Protein AF-W4VM29-F1 (afdb_monomer_lite)

Organism: NCBI:txid1298598

Secondary structure (DSSP, 8-state):
-EE-HHHHHH-TTTS---EE-HHHHHHHHHHHHHHHHT-HHHHHHHHHHHHHHHHHTHHHHHHHHHHHHHHHHHHHHHHHHHHHHHHH-GGGHHHHHHHHHHHHHHHHHHHHHHHHHHHHHHT---SPP-HHHHHHHHHHHHHHHHHS-HHHHHHHHHTTEEEEEE-SS-SBTTTBS-EEEEEE-----HHHHHHHHHHHHHHHTTS--SS---HHHHTSS-HHHHHHHHHHHTSS-------PPP------------------------

Foldseek 3Di:
DDWDPCCVPVNPVRHHGADDDDVVQVVVVLVVLLVQLPPPVNLVVVLVVVLVCLVCQVVVLVVVLVVLVVVLVVLVVVLVVLVVVCVVDVVCVVVSVVVNVVSVVVNVVSVVVNVVSVVVNVLRDNDRFDSVVVSVCSNCVVVLLVPDDPQLNVLSVVQWFDDWDWDPAQPDPVRGIDTDDTDTHRQDAPVSCPRNVVSVLVVVCVPPQPADQDVVLLPPDDPSVSSQNSQVRSVGDPRHDDDDDPPPPPDPPDPDPDDDDDDDDDDDDD

Radius of gyration: 27.75 Å; chains: 1; bounding box: 55×83×89 Å

Structure (mmCIF, N/CA/C/O backbone):
data_AF-W4VM29-F1
#
_entry.id   AF-W4VM29-F1
#
loop_
_atom_site.group_PDB
_atom_site.id
_atom_site.type_symbol
_atom_site.label_atom_id
_atom_site.label_alt_id
_atom_site.label_comp_id
_atom_site.label_asym_id
_atom_site.label_entity_id
_atom_site.label_seq_id
_atom_site.pdbx_PDB_ins_code
_atom_site.Cartn_x
_atom_site.Cartn_y
_atom_site.Cartn_z
_atom_site.occupancy
_atom_site.B_iso_or_equiv
_atom_site.auth_seq_id
_atom_site.auth_comp_id
_atom_site.auth_asym_id
_atom_site.auth_atom_id
_atom_site.pdbx_PDB_model_num
ATOM 1 N N . MET A 1 1 ? 26.392 -4.241 -9.295 1.00 82.00 1 MET A N 1
ATOM 2 C CA . MET A 1 1 ? 25.970 -5.668 -9.283 1.00 82.00 1 MET A CA 1
ATOM 3 C C . MET A 1 1 ? 25.019 -5.872 -8.114 1.00 82.00 1 MET A C 1
ATOM 5 O O . MET A 1 1 ? 25.368 -5.472 -7.009 1.00 82.00 1 MET A O 1
ATOM 9 N N . TYR A 1 2 ? 23.852 -6.475 -8.337 1.00 86.31 2 TYR A N 1
ATOM 10 C CA . TYR A 1 2 ? 22.928 -6.838 -7.260 1.00 86.31 2 TYR A CA 1
ATOM 11 C C . TYR A 1 2 ? 23.319 -8.180 -6.651 1.00 86.31 2 TYR A C 1
ATOM 13 O O . TYR A 1 2 ? 23.740 -9.089 -7.370 1.00 86.31 2 TYR A O 1
ATOM 21 N N . GLN A 1 3 ? 23.186 -8.307 -5.331 1.00 85.56 3 GLN A N 1
ATOM 22 C CA . GLN A 1 3 ? 23.566 -9.504 -4.586 1.00 85.56 3 GLN A CA 1
ATOM 23 C C . GLN A 1 3 ? 22.475 -9.887 -3.587 1.00 85.56 3 GLN A C 1
ATOM 25 O O . GLN A 1 3 ? 21.820 -9.025 -3.005 1.00 85.56 3 GLN A O 1
ATOM 30 N N . CYS A 1 4 ? 22.294 -11.189 -3.372 1.00 86.31 4 CYS A N 1
ATOM 31 C CA . CYS A 1 4 ? 21.310 -11.701 -2.428 1.00 86.31 4 CYS A CA 1
ATOM 32 C C . CYS A 1 4 ? 21.550 -11.160 -1.009 1.00 86.31 4 CYS A C 1
ATOM 34 O O . CYS A 1 4 ? 22.604 -11.393 -0.413 1.00 86.31 4 CYS A O 1
ATOM 36 N N . GLY A 1 5 ? 20.536 -10.497 -0.442 1.00 86.19 5 GLY A N 1
ATOM 37 C CA . GLY A 1 5 ? 20.592 -9.945 0.912 1.00 86.19 5 GLY A CA 1
ATOM 38 C C . GLY A 1 5 ? 20.778 -11.010 1.998 1.00 86.19 5 GLY A C 1
ATOM 39 O O . GLY A 1 5 ? 21.530 -10.787 2.939 1.00 86.19 5 GLY A O 1
ATOM 40 N N . GLN A 1 6 ? 20.180 -12.201 1.850 1.00 88.06 6 GLN A N 1
ATOM 41 C CA . GLN A 1 6 ? 20.379 -13.299 2.811 1.00 88.06 6 GLN A CA 1
ATOM 42 C C . GLN A 1 6 ? 21.834 -13.783 2.815 1.00 88.06 6 GLN A C 1
ATOM 44 O O . GLN A 1 6 ? 22.396 -14.002 3.882 1.00 88.06 6 GLN A O 1
ATOM 49 N N . TYR A 1 7 ? 22.469 -13.878 1.642 1.00 87.44 7 TYR A N 1
ATOM 50 C CA . TYR A 1 7 ? 23.896 -14.193 1.553 1.00 87.44 7 TYR A CA 1
ATOM 51 C C . TYR A 1 7 ? 24.757 -13.081 2.162 1.00 87.44 7 TYR A C 1
ATOM 53 O O . TYR A 1 7 ? 25.659 -13.369 2.943 1.00 87.44 7 TYR A O 1
ATOM 61 N N . LYS A 1 8 ? 24.458 -11.814 1.847 1.00 87.62 8 LYS A N 1
ATOM 62 C CA . LYS A 1 8 ? 25.197 -10.656 2.372 1.00 87.62 8 LYS A CA 1
ATOM 63 C C . LYS A 1 8 ? 25.113 -10.553 3.902 1.00 87.62 8 LYS A C 1
ATOM 65 O O . LYS A 1 8 ? 26.114 -10.242 4.534 1.00 87.62 8 LYS A O 1
ATOM 70 N N . ASN A 1 9 ? 23.946 -10.834 4.482 1.00 87.50 9 ASN A N 1
ATOM 71 C CA . ASN A 1 9 ? 23.679 -10.606 5.905 1.00 87.50 9 ASN A CA 1
ATOM 72 C C . ASN A 1 9 ? 23.923 -11.842 6.785 1.00 87.50 9 ASN A C 1
ATOM 74 O O . ASN A 1 9 ? 24.300 -11.696 7.942 1.00 87.50 9 ASN A O 1
ATOM 78 N N . LYS A 1 10 ? 23.678 -13.054 6.268 1.00 88.50 10 LYS A N 1
ATOM 79 C CA . LYS A 1 10 ? 23.732 -14.316 7.037 1.00 88.50 10 LYS A CA 1
ATOM 80 C C . LYS A 1 10 ? 24.752 -15.322 6.494 1.00 88.50 10 LYS A C 1
ATOM 82 O O . LYS A 1 10 ? 24.914 -16.402 7.057 1.00 88.50 10 LYS A O 1
ATOM 87 N N . GLY A 1 11 ? 25.446 -14.980 5.411 1.00 86.19 11 GLY A N 1
ATOM 88 C CA . GLY A 1 11 ? 26.515 -15.787 4.839 1.00 86.19 11 GLY A CA 1
ATOM 89 C C . GLY A 1 11 ? 26.047 -17.027 4.072 1.00 86.19 11 GLY A C 1
ATOM 90 O O . GLY A 1 11 ? 24.861 -17.255 3.816 1.00 86.19 11 GLY A O 1
ATOM 91 N N . ARG A 1 12 ? 27.035 -17.848 3.692 1.00 86.25 12 ARG A N 1
ATOM 92 C CA . ARG A 1 12 ? 26.873 -19.020 2.813 1.00 86.25 12 ARG A CA 1
ATOM 93 C C . ARG A 1 12 ? 25.987 -20.126 3.400 1.00 86.25 12 ARG A C 1
ATOM 95 O O . ARG A 1 12 ? 25.472 -20.949 2.651 1.00 86.25 12 ARG A O 1
ATOM 102 N N . THR A 1 13 ? 25.810 -20.147 4.717 1.00 86.06 13 THR A N 1
ATOM 103 C CA . THR A 1 13 ? 25.019 -21.160 5.428 1.00 86.06 13 THR A CA 1
ATOM 104 C C . THR A 1 13 ? 23.529 -21.080 5.087 1.00 86.06 13 THR A C 1
ATOM 106 O O . THR A 1 13 ? 22.849 -22.098 5.101 1.00 86.06 13 THR A O 1
ATOM 109 N N . VAL A 1 14 ? 23.023 -19.883 4.758 1.00 84.19 14 VAL A N 1
ATOM 110 C CA . VAL A 1 14 ? 21.594 -19.644 4.480 1.00 84.19 14 VAL A CA 1
ATOM 111 C C . VAL A 1 14 ? 21.303 -19.556 2.983 1.00 84.19 14 VAL A C 1
ATOM 113 O O . VAL A 1 14 ? 20.238 -19.967 2.532 1.00 84.19 14 VAL A O 1
ATOM 116 N N . CYS A 1 15 ? 22.223 -19.003 2.194 1.00 82.75 15 CYS A N 1
ATOM 117 C CA . CYS A 1 15 ? 22.033 -18.827 0.757 1.00 82.75 15 CYS A CA 1
ATOM 118 C C . CYS A 1 15 ? 23.380 -18.861 0.029 1.00 82.75 15 CYS A C 1
ATOM 120 O O . CYS A 1 15 ? 24.417 -18.603 0.631 1.00 82.75 15 CYS A O 1
ATOM 122 N N . GLN A 1 16 ? 23.394 -19.150 -1.271 1.00 83.38 16 GLN A N 1
ATOM 123 C CA . GLN A 1 16 ? 24.606 -19.004 -2.079 1.00 83.38 16 GLN A CA 1
ATOM 124 C C . GLN A 1 16 ? 24.828 -17.538 -2.479 1.00 83.38 16 GLN A C 1
ATOM 126 O O . GLN A 1 16 ? 23.924 -16.708 -2.390 1.00 83.38 16 GLN A O 1
ATOM 131 N N . ALA A 1 17 ? 26.032 -17.224 -2.974 1.00 82.50 17 ALA A N 1
ATOM 132 C CA . ALA A 1 17 ? 26.410 -15.906 -3.490 1.00 82.50 17 ALA A CA 1
ATOM 133 C C . ALA A 1 17 ? 25.689 -15.577 -4.811 1.00 82.50 17 ALA A C 1
ATOM 135 O O . ALA A 1 17 ? 26.298 -15.476 -5.881 1.00 82.50 17 ALA A O 1
ATOM 136 N N . HIS A 1 18 ? 24.364 -15.467 -4.760 1.00 85.69 18 HIS A N 1
ATOM 137 C CA . HIS A 1 18 ? 23.564 -15.138 -5.920 1.00 85.69 18 HIS A CA 1
ATOM 138 C C . HIS A 1 18 ? 23.745 -13.660 -6.265 1.00 85.69 18 HIS A C 1
ATOM 140 O O . HIS A 1 18 ? 23.543 -12.791 -5.419 1.00 85.69 18 HIS A O 1
ATOM 146 N N . SER A 1 19 ? 24.143 -13.394 -7.506 1.00 85.31 19 SER A N 1
ATOM 147 C CA . SER A 1 19 ? 24.306 -12.057 -8.053 1.00 85.31 19 SER A CA 1
ATOM 148 C C . SER A 1 19 ? 23.845 -11.956 -9.505 1.00 85.31 19 SER A C 1
ATOM 150 O O . SER A 1 19 ? 23.797 -12.970 -10.218 1.00 85.31 19 SER A O 1
ATOM 152 N N . ILE A 1 20 ? 23.511 -10.729 -9.906 1.00 88.38 20 ILE A N 1
ATOM 153 C CA . ILE A 1 20 ? 23.120 -10.327 -11.261 1.00 88.38 20 ILE A CA 1
ATOM 154 C C . ILE A 1 20 ? 23.716 -8.944 -11.585 1.00 88.38 20 ILE A C 1
ATOM 156 O O . ILE A 1 20 ? 23.958 -8.129 -10.688 1.00 88.38 20 ILE A O 1
ATOM 160 N N . ASN A 1 21 ? 24.026 -8.690 -12.858 1.00 87.12 21 ASN A N 1
ATOM 161 C CA . ASN A 1 21 ? 24.572 -7.406 -13.303 1.00 87.12 21 ASN A CA 1
ATOM 162 C C . ASN A 1 21 ? 23.518 -6.299 -13.101 1.00 87.12 21 ASN A C 1
ATOM 164 O O . ASN A 1 21 ? 22.397 -6.462 -13.564 1.00 87.12 21 ASN A O 1
ATOM 168 N N . ALA A 1 22 ? 23.871 -5.221 -12.390 1.00 83.75 22 ALA A N 1
ATOM 169 C CA . ALA A 1 22 ? 22.910 -4.178 -12.016 1.00 83.75 22 ALA A CA 1
ATOM 170 C C . ALA A 1 22 ? 22.479 -3.366 -13.238 1.00 83.75 22 ALA A C 1
ATOM 172 O O . ALA A 1 22 ? 21.311 -3.413 -13.593 1.00 83.75 22 ALA A O 1
ATOM 173 N N . ASP A 1 23 ? 23.436 -2.781 -13.953 1.00 83.00 23 ASP A N 1
ATOM 174 C CA . ASP A 1 23 ? 23.200 -1.943 -15.131 1.00 83.00 23 ASP A CA 1
ATOM 175 C C . ASP A 1 23 ? 22.370 -2.670 -16.203 1.00 83.00 23 ASP A C 1
ATOM 177 O O . ASP A 1 23 ? 21.419 -2.123 -16.755 1.00 83.00 23 ASP A O 1
ATOM 181 N N . LYS A 1 24 ? 22.679 -3.951 -16.463 1.00 85.62 24 LYS A N 1
ATOM 182 C CA . LYS A 1 24 ? 21.912 -4.774 -17.416 1.00 85.62 24 LYS A CA 1
ATOM 183 C C . LYS A 1 24 ? 20.488 -5.058 -16.923 1.00 85.62 24 LYS A C 1
ATOM 185 O O . LYS A 1 24 ? 19.571 -5.110 -17.735 1.00 85.62 24 LYS A O 1
ATOM 190 N N . THR A 1 25 ? 20.318 -5.280 -15.620 1.00 84.81 25 THR A N 1
ATOM 191 C CA . THR A 1 25 ? 19.008 -5.545 -14.997 1.00 84.81 25 THR A CA 1
ATOM 192 C C . THR A 1 25 ? 18.146 -4.291 -15.037 1.00 84.81 25 THR A C 1
ATOM 194 O O . THR A 1 25 ? 17.012 -4.358 -15.490 1.00 84.81 25 THR A O 1
ATOM 197 N N . GLU A 1 26 ? 18.693 -3.155 -14.610 1.00 83.38 26 GLU A N 1
ATOM 198 C CA . GLU A 1 26 ? 18.003 -1.864 -14.589 1.00 83.38 26 GLU A CA 1
ATOM 199 C C . GLU A 1 26 ? 17.550 -1.473 -15.986 1.00 83.38 26 GLU A C 1
ATOM 201 O O . GLU A 1 26 ? 16.363 -1.242 -16.193 1.00 83.38 26 GLU A O 1
ATOM 206 N N . LYS A 1 27 ? 18.460 -1.513 -16.965 1.00 84.62 27 LYS A N 1
ATOM 207 C CA . LYS A 1 27 ? 18.116 -1.202 -18.351 1.00 84.62 27 LYS A CA 1
ATOM 208 C C . LYS A 1 27 ? 16.989 -2.092 -18.879 1.00 84.62 27 LYS A C 1
ATOM 210 O O . LYS A 1 27 ? 16.040 -1.585 -19.456 1.00 84.62 27 LYS A O 1
ATOM 215 N N . TYR A 1 28 ? 17.062 -3.401 -18.636 1.00 86.94 28 TYR A N 1
ATOM 216 C CA . TYR A 1 28 ? 16.019 -4.329 -19.077 1.00 86.94 28 TYR A CA 1
ATOM 217 C C . TYR A 1 28 ? 14.654 -4.025 -18.444 1.00 86.94 28 TYR A C 1
ATOM 219 O O . TYR A 1 28 ? 13.637 -4.089 -19.125 1.00 86.94 28 TYR A O 1
ATOM 227 N N . VAL A 1 29 ? 14.623 -3.689 -17.150 1.00 85.19 29 VAL A N 1
ATOM 228 C CA . VAL A 1 29 ? 13.378 -3.347 -16.445 1.00 85.19 29 VAL A CA 1
ATOM 229 C C . VAL A 1 29 ? 12.765 -2.068 -17.007 1.00 85.19 29 VAL A C 1
ATOM 231 O O . VAL A 1 29 ? 11.556 -2.032 -17.220 1.00 85.19 29 VAL A O 1
ATOM 234 N N . LEU A 1 30 ? 13.585 -1.050 -17.272 1.00 82.69 30 LEU A N 1
ATOM 235 C CA . LEU A 1 30 ? 13.131 0.209 -17.864 1.00 82.69 30 LEU A CA 1
ATOM 236 C C . LEU A 1 30 ? 12.596 0.008 -19.281 1.00 82.69 30 LEU A C 1
ATOM 238 O O . LEU A 1 30 ? 11.469 0.403 -19.572 1.00 82.69 30 LEU A O 1
ATOM 242 N N . ASP A 1 31 ? 13.359 -0.680 -20.132 1.00 85.12 31 ASP A N 1
ATOM 243 C CA . ASP A 1 31 ? 12.961 -0.978 -21.510 1.00 85.12 31 ASP A CA 1
ATOM 244 C C . ASP A 1 31 ? 11.615 -1.729 -21.542 1.00 85.12 31 ASP A C 1
ATOM 246 O O . ASP A 1 31 ? 10.726 -1.402 -22.333 1.00 85.12 31 ASP A O 1
ATOM 250 N N . GLU A 1 32 ? 11.431 -2.705 -20.648 1.00 84.19 32 GLU A N 1
ATOM 251 C CA . GLU A 1 32 ? 10.195 -3.482 -20.562 1.00 84.19 32 GLU A CA 1
ATOM 252 C C . GLU A 1 32 ? 9.020 -2.658 -20.017 1.00 84.19 32 GLU A C 1
ATOM 254 O O . GLU A 1 32 ? 7.903 -2.765 -20.532 1.00 84.19 32 GLU A O 1
ATOM 259 N N . LEU A 1 33 ? 9.259 -1.791 -19.029 1.00 80.88 33 LEU A N 1
ATOM 260 C CA . LEU A 1 33 ? 8.246 -0.882 -18.497 1.00 80.88 33 LEU A CA 1
ATOM 261 C C . LEU A 1 33 ? 7.737 0.070 -19.588 1.00 80.88 33 LEU A C 1
ATOM 263 O O . LEU A 1 33 ? 6.527 0.159 -19.803 1.00 80.88 33 LEU A O 1
ATOM 267 N N . ASN A 1 34 ? 8.638 0.694 -20.348 1.00 79.81 34 ASN A N 1
ATOM 268 C CA . ASN A 1 34 ? 8.278 1.565 -21.472 1.00 79.81 34 ASN A CA 1
ATOM 269 C C . ASN A 1 34 ? 7.519 0.826 -22.565 1.00 79.81 34 ASN A C 1
ATOM 271 O O . ASN A 1 34 ? 6.533 1.337 -23.110 1.00 79.81 34 ASN A O 1
ATOM 275 N N . ARG A 1 35 ? 7.953 -0.399 -22.878 1.00 83.56 35 ARG A N 1
ATOM 276 C CA . ARG A 1 35 ? 7.286 -1.248 -23.864 1.00 83.56 35 ARG A CA 1
ATOM 277 C C . ARG A 1 35 ? 5.839 -1.509 -23.464 1.00 83.56 35 ARG A C 1
ATOM 279 O O . ARG A 1 35 ? 4.957 -1.382 -24.308 1.00 83.56 35 ARG A O 1
ATOM 286 N N . VAL A 1 36 ? 5.594 -1.854 -22.199 1.00 80.38 36 VAL A N 1
ATOM 287 C CA . VAL A 1 36 ? 4.251 -2.149 -21.676 1.00 80.38 36 VAL A CA 1
ATOM 288 C C . VAL A 1 36 ? 3.381 -0.891 -21.636 1.00 80.38 36 VAL A C 1
ATOM 290 O O . VAL A 1 36 ? 2.243 -0.925 -22.099 1.00 80.38 36 VAL A O 1
ATOM 293 N N . VAL A 1 37 ? 3.928 0.229 -21.168 1.00 73.31 37 VAL A N 1
ATOM 294 C CA . VAL A 1 37 ? 3.245 1.531 -21.084 1.00 73.31 37 VAL A CA 1
ATOM 295 C C . VAL A 1 37 ? 2.823 2.073 -22.453 1.00 73.31 37 VAL A C 1
ATOM 297 O O . VAL A 1 37 ? 1.783 2.719 -22.578 1.00 73.31 37 VAL A O 1
ATOM 300 N N . THR A 1 38 ? 3.618 1.819 -23.494 1.00 75.50 38 THR A N 1
ATOM 301 C CA . THR A 1 38 ? 3.339 2.306 -24.854 1.00 75.50 38 THR A CA 1
ATOM 302 C C . THR A 1 38 ? 2.168 1.563 -25.509 1.00 75.50 38 THR A C 1
ATOM 304 O O . THR A 1 38 ? 1.601 2.042 -26.493 1.00 75.50 38 THR A O 1
ATOM 307 N N . LEU A 1 39 ? 1.761 0.408 -24.969 1.00 80.56 39 LEU A N 1
ATOM 308 C CA . LEU A 1 39 ? 0.614 -0.336 -25.481 1.00 80.56 39 LEU A CA 1
ATOM 309 C C . LEU A 1 39 ? -0.686 0.419 -25.141 1.00 80.56 39 LEU A C 1
ATOM 311 O O . LEU A 1 39 ? -1.016 0.555 -23.964 1.00 80.56 39 LEU A O 1
ATOM 315 N N . PRO A 1 40 ? -1.481 0.863 -26.135 1.00 73.19 40 PRO A N 1
ATOM 316 C CA . PRO A 1 40 ? -2.684 1.662 -25.878 1.00 73.19 40 PRO A CA 1
ATOM 317 C C . PRO A 1 40 ? -3.691 0.927 -24.983 1.00 73.19 40 PRO A C 1
ATOM 319 O O . PRO A 1 40 ? -4.239 1.503 -24.049 1.00 73.19 40 PRO A O 1
ATOM 322 N N . TYR A 1 41 ? -3.837 -0.381 -25.201 1.00 82.12 41 TYR A N 1
ATOM 323 C CA . TYR A 1 41 ? -4.730 -1.236 -24.426 1.00 82.12 41 TYR A CA 1
ATOM 324 C C . TYR A 1 41 ? -4.335 -1.392 -22.953 1.00 82.12 41 TYR A C 1
ATOM 326 O O . TYR A 1 41 ? -5.178 -1.653 -22.096 1.00 82.12 41 TYR A O 1
ATOM 334 N N . PHE A 1 42 ? -3.041 -1.265 -22.651 1.00 81.38 42 PHE A N 1
ATOM 335 C CA . PHE A 1 42 ? -2.544 -1.411 -21.290 1.00 81.38 42 PHE A CA 1
ATOM 336 C C . PHE A 1 42 ? -3.033 -0.265 -20.406 1.00 81.38 42 PHE A C 1
ATOM 338 O O . PHE A 1 42 ? -3.529 -0.517 -19.312 1.00 81.38 42 PHE A O 1
ATOM 345 N N . ILE A 1 43 ? -2.945 0.972 -20.903 1.00 77.50 43 ILE A N 1
ATOM 346 C CA . ILE A 1 43 ? -3.386 2.164 -20.172 1.00 77.50 43 ILE A CA 1
ATOM 347 C C . ILE A 1 43 ? -4.889 2.115 -19.913 1.00 77.50 43 ILE A C 1
ATOM 349 O O . ILE A 1 43 ? -5.309 2.327 -18.782 1.00 77.50 43 ILE A O 1
ATOM 353 N N . GLU A 1 44 ? -5.691 1.782 -20.926 1.00 80.69 44 GLU A N 1
ATOM 354 C CA . GLU A 1 44 ? -7.147 1.670 -20.778 1.00 80.69 44 GLU A CA 1
ATOM 355 C C . GLU A 1 44 ? -7.525 0.646 -19.701 1.00 80.69 44 GLU A C 1
ATOM 357 O O . GLU A 1 44 ? -8.273 0.966 -18.778 1.00 80.69 44 GLU A O 1
ATOM 362 N N . ARG A 1 45 ? -6.933 -0.556 -19.752 1.00 81.88 45 ARG A N 1
ATOM 363 C CA . ARG A 1 45 ? -7.152 -1.588 -18.728 1.00 81.88 45 ARG A CA 1
ATOM 364 C C . ARG A 1 45 ? -6.651 -1.184 -17.348 1.00 81.88 45 ARG A C 1
ATOM 366 O O . ARG A 1 45 ? -7.255 -1.565 -16.349 1.00 81.88 45 ARG A O 1
ATOM 373 N N . LEU A 1 46 ? -5.528 -0.474 -17.275 1.00 79.12 46 LEU A N 1
ATOM 374 C CA . LEU A 1 46 ? -4.969 -0.003 -16.013 1.00 79.12 46 LEU A CA 1
ATOM 375 C C . LEU A 1 46 ? -5.913 1.011 -15.363 1.00 79.12 46 LEU A C 1
ATOM 377 O O . LEU A 1 46 ? -6.240 0.858 -14.192 1.00 79.12 46 LEU A O 1
ATOM 381 N N . VAL A 1 47 ? -6.409 1.980 -16.133 1.00 77.00 47 VAL A N 1
ATOM 382 C CA . VAL A 1 47 ? -7.392 2.973 -15.674 1.00 77.00 47 VAL A CA 1
ATOM 383 C C . VAL A 1 47 ? -8.689 2.298 -15.243 1.00 77.00 47 VAL A C 1
ATOM 385 O O . VAL A 1 47 ? -9.195 2.593 -14.163 1.00 77.00 47 VAL A O 1
ATOM 388 N N . GLU A 1 48 ? -9.213 1.367 -16.043 1.00 80.62 48 GLU A N 1
ATOM 389 C CA . GLU A 1 48 ? -10.419 0.604 -15.707 1.00 80.62 48 GLU A CA 1
ATOM 390 C C . GLU A 1 48 ? -10.243 -0.150 -14.384 1.00 80.62 48 GLU A C 1
ATOM 392 O O . GLU A 1 48 ? -11.067 -0.014 -13.479 1.00 80.62 48 GLU A O 1
ATOM 397 N N . LYS A 1 49 ? -9.125 -0.868 -14.229 1.00 78.31 49 LYS A N 1
ATOM 398 C CA . LYS A 1 49 ? -8.800 -1.594 -13.001 1.00 78.31 49 LYS A CA 1
ATOM 399 C C . LYS A 1 49 ? -8.660 -0.656 -11.799 1.00 78.31 49 LYS A C 1
ATOM 401 O O . LYS A 1 49 ? -9.228 -0.941 -10.750 1.00 78.31 49 LYS A O 1
ATOM 406 N N . MET A 1 50 ? -7.948 0.462 -11.943 1.00 74.19 50 MET A N 1
ATOM 407 C CA . MET A 1 50 ? -7.775 1.445 -10.866 1.00 74.19 50 MET A CA 1
ATOM 408 C C . MET A 1 50 ? -9.113 2.070 -10.453 1.00 74.19 50 MET A C 1
ATOM 410 O O . MET A 1 50 ? -9.369 2.242 -9.264 1.00 74.19 50 MET A O 1
ATOM 414 N N . ASN A 1 51 ? -9.990 2.371 -11.411 1.00 73.88 51 ASN A N 1
ATOM 415 C CA . ASN A 1 51 ? -11.322 2.909 -11.136 1.00 73.88 51 ASN A CA 1
ATOM 416 C C . ASN A 1 51 ? -12.235 1.874 -10.474 1.00 73.88 51 ASN A C 1
ATOM 418 O O . ASN A 1 51 ? -12.966 2.214 -9.542 1.00 73.88 51 ASN A O 1
ATOM 422 N N . GLN A 1 52 ? -12.164 0.611 -10.899 1.00 75.44 52 GLN A N 1
ATOM 423 C CA . GLN A 1 52 ? -12.885 -0.480 -10.252 1.00 75.44 52 GLN A CA 1
ATOM 424 C C . GLN A 1 52 ? -12.423 -0.651 -8.799 1.00 75.44 52 GLN A C 1
ATOM 426 O O . GLN A 1 52 ? -13.252 -0.677 -7.889 1.00 75.44 52 GLN A O 1
ATOM 431 N N . GLU A 1 53 ? -11.112 -0.678 -8.560 1.00 70.75 53 GLU A N 1
ATOM 432 C CA . GLU A 1 53 ? -10.538 -0.760 -7.214 1.00 70.75 53 GLU A CA 1
ATOM 433 C C . GLU A 1 53 ? -10.920 0.451 -6.349 1.00 70.75 53 GLU A C 1
ATOM 435 O O . GLU A 1 53 ? -11.265 0.264 -5.185 1.00 70.75 53 GLU A O 1
ATOM 440 N N . ARG A 1 54 ? -10.957 1.672 -6.907 1.00 70.31 54 ARG A N 1
ATOM 441 C CA . ARG A 1 54 ? -11.457 2.874 -6.206 1.00 70.31 54 ARG A CA 1
ATOM 442 C C . ARG A 1 54 ? -12.925 2.749 -5.820 1.00 70.31 54 ARG A C 1
ATOM 444 O O . ARG A 1 54 ? -13.282 3.047 -4.683 1.00 70.31 54 ARG A O 1
ATOM 451 N N . SER A 1 55 ? -13.770 2.281 -6.738 1.00 69.75 55 SER A N 1
ATOM 452 C CA . SER A 1 55 ? -15.198 2.087 -6.459 1.00 69.75 55 SER A CA 1
ATOM 453 C C . SER A 1 55 ? -15.439 1.045 -5.361 1.00 69.75 55 SER A C 1
ATOM 455 O O . SER A 1 55 ? -16.364 1.180 -4.560 1.00 69.75 55 SER A O 1
ATOM 457 N N . ASP A 1 56 ? -14.551 0.053 -5.269 1.00 72.88 56 ASP A N 1
ATOM 458 C CA . ASP A 1 56 ? -14.610 -1.022 -4.285 1.00 72.88 56 ASP A CA 1
ATOM 459 C C . ASP A 1 56 ? -13.841 -0.710 -2.988 1.00 72.88 56 ASP A C 1
ATOM 461 O O . ASP A 1 56 ? -13.991 -1.446 -2.010 1.00 72.88 56 ASP A O 1
ATOM 465 N N . ALA A 1 57 ? -13.068 0.382 -2.930 1.00 71.50 57 ALA A N 1
ATOM 466 C CA . ALA A 1 57 ? -12.205 0.731 -1.797 1.00 71.50 57 ALA A CA 1
ATOM 467 C C . ALA A 1 57 ? -12.985 1.046 -0.509 1.00 71.50 57 ALA A C 1
ATOM 469 O O . ALA A 1 57 ? -12.488 0.801 0.593 1.00 71.50 57 ALA A O 1
ATOM 470 N N . GLU A 1 58 ? -14.222 1.544 -0.624 1.00 76.06 58 GLU A N 1
ATOM 471 C CA . GLU A 1 58 ? -15.080 1.809 0.539 1.00 76.06 58 GLU A CA 1
ATOM 472 C C . GLU A 1 58 ? -15.580 0.523 1.201 1.00 76.06 58 GLU A C 1
ATOM 474 O O . GLU A 1 58 ? -15.733 0.477 2.422 1.00 76.06 58 GLU A O 1
ATOM 479 N N . ARG A 1 59 ? -15.826 -0.533 0.415 1.00 82.00 59 ARG A N 1
ATOM 480 C CA . ARG A 1 59 ? -16.441 -1.783 0.885 1.00 82.00 59 ARG A CA 1
ATOM 481 C C . ARG A 1 59 ? -15.685 -2.420 2.063 1.00 82.00 59 ARG A C 1
ATOM 483 O O . ARG A 1 59 ? -16.319 -2.643 3.095 1.00 82.00 59 ARG A O 1
ATOM 490 N N . PRO A 1 60 ? -14.360 -2.670 1.997 1.00 81.81 60 PRO A N 1
ATOM 491 C CA . PRO A 1 60 ? -13.635 -3.268 3.118 1.00 81.81 60 PRO A CA 1
ATOM 492 C C . PRO A 1 60 ? -13.604 -2.360 4.354 1.00 81.81 60 PRO A C 1
ATOM 494 O O . PRO A 1 60 ? -13.679 -2.861 5.475 1.00 81.81 60 PRO A O 1
ATOM 497 N N . LEU A 1 61 ? -13.544 -1.036 4.173 1.00 82.12 61 LEU A N 1
ATOM 498 C CA . LEU A 1 61 ? -13.585 -0.084 5.285 1.00 82.12 61 LEU A CA 1
ATOM 499 C C . LEU A 1 61 ? -14.957 -0.064 5.969 1.00 82.12 61 LEU A C 1
ATOM 501 O O . LEU A 1 61 ? -15.036 -0.023 7.196 1.00 82.12 61 LEU A O 1
ATOM 505 N N . GLN A 1 62 ? -16.042 -0.131 5.194 1.00 86.88 62 GLN A N 1
ATOM 506 C CA . GLN A 1 62 ? -17.403 -0.243 5.722 1.00 86.88 62 GLN A CA 1
ATOM 507 C C . GLN A 1 62 ? -17.601 -1.568 6.469 1.00 86.88 62 GLN A C 1
ATOM 509 O O . GLN A 1 62 ? -18.180 -1.585 7.556 1.00 86.88 62 GLN A O 1
ATOM 514 N N . GLU A 1 63 ? -17.087 -2.678 5.935 1.00 88.81 63 GLU A N 1
ATOM 515 C CA . GLU A 1 63 ? -17.104 -3.971 6.625 1.00 88.81 63 GLU A CA 1
ATOM 516 C C . GLU A 1 63 ? -16.315 -3.937 7.938 1.00 88.81 63 GLU A C 1
ATOM 518 O O . GLU A 1 63 ? -16.801 -4.435 8.958 1.00 88.81 63 GLU A O 1
ATOM 523 N N . GLU A 1 64 ? -15.121 -3.337 7.941 1.00 89.62 64 GLU A N 1
ATOM 524 C CA . GLU A 1 64 ? -14.320 -3.157 9.152 1.00 89.62 64 GLU A CA 1
ATOM 525 C C . GLU A 1 64 ? -15.063 -2.300 10.182 1.00 89.62 64 GLU A C 1
ATOM 527 O O . GLU A 1 64 ? -15.184 -2.702 11.341 1.00 89.62 64 GLU A O 1
ATOM 532 N N . LEU A 1 65 ? -15.636 -1.170 9.761 1.00 91.19 65 LEU A N 1
ATOM 533 C CA . LEU A 1 65 ? -16.418 -0.292 10.627 1.00 91.19 65 LEU A CA 1
ATOM 534 C C . LEU A 1 65 ? -17.599 -1.039 11.262 1.00 91.19 65 LEU A C 1
ATOM 536 O O . LEU A 1 65 ? -17.796 -0.964 12.474 1.00 91.19 65 LEU A O 1
ATOM 540 N N . ASN A 1 66 ? -18.341 -1.820 10.476 1.00 93.38 66 ASN A N 1
ATOM 541 C CA . ASN A 1 66 ? -19.461 -2.622 10.973 1.00 93.38 66 ASN A CA 1
ATOM 542 C C . ASN A 1 66 ? -19.010 -3.682 11.990 1.00 93.38 66 ASN A C 1
ATOM 544 O O . ASN A 1 66 ? -19.676 -3.891 13.013 1.00 93.38 66 ASN A O 1
ATOM 548 N N . ARG A 1 67 ? -17.864 -4.335 11.752 1.00 95.00 67 ARG A N 1
ATOM 549 C CA . ARG A 1 67 ? -17.269 -5.291 12.702 1.00 95.00 67 ARG A CA 1
ATOM 550 C C . ARG A 1 67 ? -16.862 -4.601 14.003 1.00 95.00 67 ARG A C 1
ATOM 552 O O . ARG A 1 67 ? -17.166 -5.126 15.075 1.00 95.00 67 ARG A O 1
ATOM 559 N N . LEU A 1 68 ? -16.237 -3.426 13.928 1.00 93.50 68 LEU A N 1
ATOM 560 C CA . LEU A 1 68 ? -15.814 -2.651 15.098 1.00 93.50 68 LEU A CA 1
ATOM 561 C C . LEU A 1 68 ? -17.005 -2.141 15.912 1.00 93.50 68 LEU A C 1
ATOM 563 O O . LEU A 1 68 ? -17.012 -2.303 17.130 1.00 93.50 68 LEU A O 1
ATOM 567 N N . LEU A 1 69 ? -18.043 -1.612 15.260 1.00 94.44 69 LEU A N 1
ATOM 568 C CA . LEU A 1 69 ? -19.281 -1.185 15.923 1.00 94.44 69 LEU A CA 1
ATOM 569 C C . LEU A 1 69 ? -19.975 -2.357 16.627 1.00 94.44 69 LEU A C 1
ATOM 571 O O . LEU A 1 69 ? -20.393 -2.237 17.779 1.00 94.44 69 LEU A O 1
ATOM 575 N N . SER A 1 70 ? -20.025 -3.519 15.972 1.00 95.19 70 SER A N 1
ATOM 576 C CA . SER A 1 70 ? -20.559 -4.744 16.577 1.00 95.19 70 SER A CA 1
ATOM 577 C C . SER A 1 70 ? -19.725 -5.200 17.778 1.00 95.19 70 SER A C 1
ATOM 579 O O . SER A 1 70 ? -20.275 -5.671 18.774 1.00 95.19 70 SER A O 1
ATOM 581 N N . SER A 1 71 ? -18.397 -5.074 17.698 1.00 93.38 71 SER A N 1
ATOM 582 C CA . SER A 1 71 ? -17.491 -5.392 18.805 1.00 93.38 71 SER A CA 1
ATOM 583 C C . SER A 1 71 ? -17.687 -4.432 19.977 1.00 93.38 71 SER A C 1
ATOM 585 O O . SER A 1 71 ? -17.827 -4.895 21.106 1.00 93.38 71 SER A O 1
ATOM 587 N N . LYS A 1 72 ? -17.794 -3.124 19.709 1.00 94.44 72 LYS A N 1
ATOM 588 C CA . LYS A 1 72 ? -18.086 -2.094 20.714 1.00 94.44 72 LYS A CA 1
ATOM 589 C C . LYS A 1 72 ? -19.369 -2.422 21.474 1.00 94.44 72 LYS A C 1
ATOM 591 O O . LYS A 1 72 ? -19.331 -2.559 22.692 1.00 94.44 72 LYS A O 1
ATOM 596 N N . GLN A 1 73 ? -20.465 -2.672 20.756 1.00 95.25 73 GLN A N 1
ATOM 597 C CA . GLN A 1 73 ? -21.754 -2.992 21.374 1.00 95.25 73 GLN A CA 1
ATOM 598 C C . GLN A 1 73 ? -21.690 -4.260 22.244 1.00 95.25 73 GLN A C 1
ATOM 600 O O . GLN A 1 73 ? -22.338 -4.344 23.289 1.00 95.25 73 GLN A O 1
ATOM 605 N N . LYS A 1 74 ? -20.923 -5.277 21.827 1.00 95.12 74 LYS A N 1
ATOM 606 C CA . LYS A 1 74 ? -20.712 -6.490 22.632 1.00 95.12 74 LYS A CA 1
ATOM 607 C C . LYS A 1 74 ? -19.934 -6.185 23.911 1.00 95.12 74 LYS A C 1
ATOM 609 O O . LYS A 1 74 ? -20.323 -6.678 24.966 1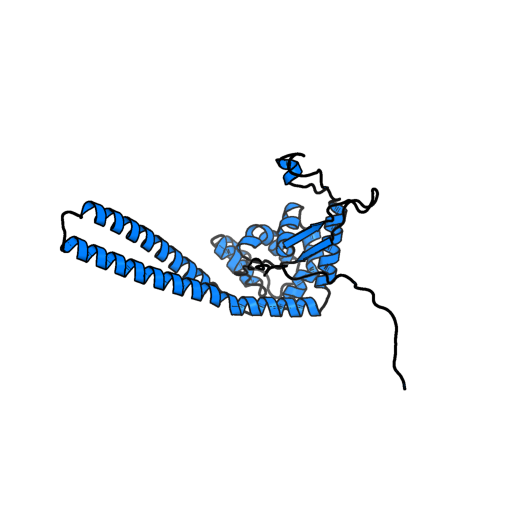.00 95.12 74 LYS A O 1
ATOM 614 N N . THR A 1 75 ? -18.871 -5.389 23.828 1.00 91.81 75 THR A N 1
ATOM 615 C CA . THR A 1 75 ? -18.061 -4.994 24.989 1.00 91.81 75 THR A CA 1
ATOM 616 C C . THR A 1 75 ? -18.852 -4.120 25.962 1.00 91.81 75 THR A C 1
ATOM 618 O O . THR A 1 75 ? -18.778 -4.357 27.162 1.00 91.81 75 THR A O 1
ATOM 621 N N . GLU A 1 76 ? -19.671 -3.186 25.474 1.00 92.56 76 GLU A N 1
ATOM 622 C CA . GLU A 1 76 ? -20.564 -2.367 26.312 1.00 92.56 76 GLU A CA 1
ATOM 62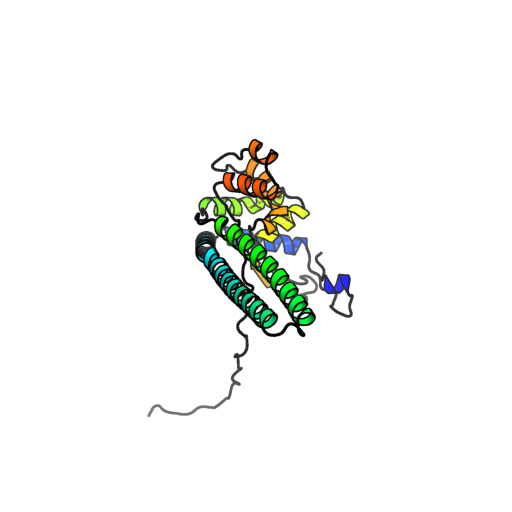3 C C . GLU A 1 76 ? -21.551 -3.241 27.095 1.00 92.56 76 GLU A C 1
ATOM 625 O O . GLU A 1 76 ? -21.621 -3.146 28.316 1.00 92.56 76 GLU A O 1
ATOM 630 N N . LYS A 1 77 ? -22.216 -4.196 26.428 1.00 93.62 77 LYS A N 1
ATOM 631 C CA . LYS A 1 77 ? -23.109 -5.155 27.105 1.00 93.62 77 LYS A CA 1
ATOM 632 C C . LYS A 1 77 ? -22.384 -6.009 28.145 1.00 93.62 77 LYS A C 1
ATOM 634 O O . LYS A 1 77 ? -22.949 -6.332 29.185 1.00 93.62 77 LYS A O 1
ATOM 639 N N . GLN A 1 78 ? -21.149 -6.424 27.862 1.00 90.44 78 GLN A N 1
ATOM 640 C CA . GLN A 1 78 ? -20.344 -7.162 28.835 1.00 90.44 78 GLN A CA 1
ATOM 641 C C . GLN A 1 78 ? -20.012 -6.298 30.053 1.00 90.44 78 GLN A C 1
ATOM 643 O O . GLN A 1 78 ? -20.052 -6.810 31.169 1.00 90.44 78 GLN A O 1
ATOM 648 N N . LEU A 1 79 ? -19.730 -5.011 29.846 1.00 90.94 79 LEU A N 1
ATOM 649 C CA . LEU A 1 79 ? -19.457 -4.071 30.923 1.00 90.94 79 LEU A CA 1
ATOM 650 C C . LEU A 1 79 ? -20.703 -3.850 31.790 1.00 90.94 79 LEU A C 1
ATOM 652 O O . LEU A 1 79 ? -20.596 -3.933 33.011 1.00 90.94 79 LEU A O 1
ATOM 656 N N . ASP A 1 80 ? -21.875 -3.663 31.178 1.00 89.25 80 ASP A N 1
ATOM 657 C CA . ASP A 1 80 ? -23.156 -3.524 31.888 1.00 89.25 80 ASP A CA 1
ATOM 658 C C . ASP A 1 80 ? -23.472 -4.768 32.733 1.00 89.25 80 ASP A C 1
ATOM 660 O O . ASP A 1 80 ? -23.847 -4.657 33.901 1.00 89.25 80 ASP A O 1
ATOM 664 N N . ASN A 1 81 ? -23.232 -5.962 32.184 1.00 88.75 81 ASN A N 1
ATOM 665 C CA . ASN A 1 81 ? -23.398 -7.222 32.913 1.00 88.75 81 ASN A CA 1
ATOM 666 C C . ASN A 1 81 ? -22.400 -7.372 34.073 1.00 88.75 81 ASN A C 1
ATOM 668 O O . ASN A 1 81 ? -22.727 -7.950 35.104 1.00 88.75 81 ASN A O 1
ATOM 672 N N . LEU A 1 82 ? -21.165 -6.882 33.929 1.00 86.38 82 LEU A N 1
ATOM 673 C CA . LEU A 1 82 ? -20.205 -6.879 35.038 1.00 86.38 82 LEU A CA 1
ATOM 674 C C . LEU A 1 82 ? -20.622 -5.902 36.142 1.00 86.38 82 LEU A C 1
ATOM 676 O O . LEU A 1 82 ? -20.394 -6.188 37.316 1.00 86.38 82 LEU A O 1
ATOM 680 N N . VAL A 1 83 ? -21.233 -4.770 35.779 1.00 85.62 83 VAL A N 1
ATOM 681 C CA . VAL A 1 83 ? -21.778 -3.811 36.748 1.00 85.62 83 VAL A CA 1
ATOM 682 C C . VAL A 1 83 ? -22.925 -4.436 37.537 1.00 85.62 83 VAL A C 1
ATOM 684 O O . VAL A 1 83 ? -22.923 -4.313 38.759 1.00 85.62 83 VAL A O 1
ATOM 687 N N . SER A 1 84 ? -23.861 -5.132 36.883 1.00 85.31 84 SER A N 1
ATOM 688 C CA . SER A 1 84 ? -24.965 -5.796 37.590 1.00 85.31 84 SER A CA 1
ATOM 689 C C . SER A 1 84 ? -24.469 -6.900 38.528 1.00 85.31 84 SER A C 1
ATOM 691 O O . SER A 1 84 ? -24.816 -6.894 39.704 1.00 85.31 84 SER A O 1
ATOM 693 N N . LEU A 1 85 ? -23.562 -7.768 38.067 1.00 83.44 85 LEU A N 1
ATOM 694 C CA . LEU A 1 85 ? -22.974 -8.829 38.899 1.00 83.44 85 LEU A CA 1
ATOM 695 C C . LEU A 1 85 ? -22.239 -8.290 40.134 1.00 83.44 85 LEU A C 1
ATOM 697 O O . LEU A 1 85 ? -22.250 -8.921 41.187 1.00 83.44 85 LEU A O 1
ATOM 701 N N . LEU A 1 86 ? -21.607 -7.120 40.020 1.00 81.50 86 LEU A N 1
ATOM 702 C CA . LEU A 1 86 ? -20.944 -6.460 41.143 1.00 81.50 86 LEU A CA 1
ATOM 703 C C . LEU A 1 86 ? -21.936 -5.908 42.180 1.00 81.50 86 LEU A C 1
ATOM 705 O O . LEU A 1 86 ? -21.585 -5.791 43.355 1.00 81.50 86 LEU A O 1
ATOM 709 N N . MET A 1 87 ? -23.140 -5.518 41.750 1.00 78.38 87 MET A N 1
ATOM 710 C CA . MET A 1 87 ? -24.208 -5.094 42.660 1.00 78.38 87 MET A CA 1
ATOM 711 C C . MET A 1 87 ? -24.786 -6.280 43.440 1.00 78.38 87 MET A C 1
ATOM 713 O O . MET A 1 87 ? -25.152 -6.102 44.600 1.00 78.38 87 MET A O 1
ATOM 717 N N . ASP A 1 88 ? -24.816 -7.465 42.824 1.00 81.00 88 ASP A N 1
ATOM 718 C CA . ASP A 1 88 ? -25.369 -8.686 43.416 1.00 81.00 88 ASP A CA 1
ATOM 719 C C . ASP A 1 88 ? -24.386 -9.401 44.367 1.00 81.00 88 ASP A C 1
ATOM 721 O O . ASP A 1 88 ? -24.815 -9.948 45.382 1.00 81.00 88 ASP A O 1
ATOM 725 N N . ASP A 1 89 ? -23.076 -9.378 44.077 1.00 80.62 89 ASP A N 1
ATOM 726 C CA . ASP A 1 89 ? -22.038 -10.023 44.899 1.00 80.62 89 ASP A CA 1
ATOM 727 C C . ASP A 1 89 ? -20.824 -9.097 45.163 1.00 80.62 89 ASP A C 1
ATOM 729 O O . ASP A 1 89 ? -19.895 -8.996 44.345 1.00 80.62 89 ASP A O 1
ATOM 733 N N . PRO A 1 90 ? -20.790 -8.423 46.330 1.00 76.38 90 PRO A N 1
ATOM 734 C CA . PRO A 1 90 ? -19.711 -7.512 46.702 1.00 76.38 90 PRO A CA 1
ATOM 735 C C . PRO A 1 90 ? -18.363 -8.189 46.991 1.00 76.38 90 PRO A C 1
ATOM 737 O O . PRO A 1 90 ? -17.339 -7.498 46.972 1.00 76.38 90 PRO A O 1
ATOM 740 N N . GLU A 1 91 ? -18.321 -9.498 47.270 1.00 77.25 91 GLU A N 1
ATOM 741 C CA . GLU A 1 91 ? -17.081 -10.203 47.641 1.00 77.25 91 GLU A CA 1
ATOM 742 C C . GLU A 1 91 ? -16.147 -10.395 46.437 1.00 77.25 91 GLU A C 1
ATOM 744 O O . GLU A 1 91 ? -14.924 -10.445 46.576 1.00 77.25 91 GLU A O 1
ATOM 749 N N . LEU A 1 92 ? -16.703 -10.398 45.223 1.00 78.06 92 LEU A N 1
ATOM 750 C CA . LEU A 1 92 ? -15.961 -10.529 43.965 1.00 78.06 92 LEU A CA 1
ATOM 751 C C . LEU A 1 92 ? -15.469 -9.185 43.394 1.00 78.06 92 LEU A C 1
ATOM 753 O O . LEU A 1 92 ? -14.960 -9.122 42.266 1.00 78.06 92 LEU A O 1
ATOM 757 N N . ARG A 1 93 ? -15.584 -8.097 44.167 1.00 79.19 93 ARG A N 1
ATOM 758 C CA . ARG A 1 93 ? -15.310 -6.720 43.729 1.00 79.19 93 ARG A CA 1
ATOM 759 C C . ARG A 1 93 ? -13.943 -6.527 43.087 1.00 79.19 93 ARG A C 1
ATOM 761 O O . ARG A 1 93 ? -13.858 -5.883 42.041 1.00 79.19 93 ARG A O 1
ATOM 768 N N . ASP A 1 94 ? -12.881 -7.071 43.670 1.00 80.44 94 ASP A N 1
ATOM 769 C CA . ASP A 1 94 ? -11.525 -6.864 43.149 1.00 80.44 94 ASP A CA 1
ATOM 770 C C . ASP A 1 94 ? -11.294 -7.585 41.811 1.00 80.44 94 ASP A C 1
ATOM 772 O O . ASP A 1 94 ? -10.646 -7.041 40.910 1.00 80.44 94 ASP A O 1
ATOM 776 N N . ILE A 1 95 ? -11.897 -8.765 41.632 1.00 81.62 95 ILE A N 1
ATOM 777 C CA . ILE A 1 95 ? -11.828 -9.544 40.387 1.00 81.62 95 ILE A CA 1
ATOM 778 C C . ILE A 1 95 ? -12.596 -8.823 39.272 1.00 81.62 95 ILE A C 1
ATOM 780 O O . ILE A 1 95 ? -12.076 -8.658 38.162 1.00 81.62 95 ILE A O 1
ATOM 784 N N . TYR A 1 96 ? -13.810 -8.346 39.560 1.00 82.19 96 TYR A N 1
ATOM 785 C CA . TYR A 1 96 ? -14.626 -7.629 38.579 1.00 82.19 96 TYR A CA 1
ATOM 786 C C . TYR A 1 96 ? -14.059 -6.256 38.230 1.00 82.19 96 TYR A C 1
ATOM 788 O O . TYR A 1 96 ? -14.048 -5.888 37.055 1.00 82.19 96 TYR A O 1
ATOM 796 N N . LYS A 1 97 ? -13.487 -5.530 39.196 1.00 83.69 97 LYS A N 1
ATOM 797 C CA . LYS A 1 97 ? -12.836 -4.236 38.946 1.00 83.69 97 LYS A CA 1
ATOM 798 C C . LYS A 1 97 ? -11.681 -4.359 37.951 1.00 83.69 97 LYS A C 1
ATOM 800 O O . LYS A 1 97 ? -11.536 -3.497 37.082 1.00 83.69 97 LYS A O 1
ATOM 805 N N . LYS A 1 98 ? -10.885 -5.431 38.041 1.00 86.44 98 LYS A N 1
ATOM 806 C CA . LYS A 1 98 ? -9.809 -5.705 37.079 1.00 86.44 98 LYS A CA 1
ATOM 807 C C . LYS A 1 98 ? -10.363 -5.976 35.675 1.00 86.44 98 LYS A C 1
ATOM 809 O O . LYS A 1 98 ? -9.938 -5.314 34.733 1.00 86.44 98 LYS A O 1
ATOM 814 N N . LYS A 1 99 ? -11.356 -6.865 35.546 1.00 86.75 99 LYS A N 1
ATOM 815 C CA . LYS A 1 99 ? -11.999 -7.173 34.252 1.00 86.75 99 LYS A CA 1
ATOM 816 C C . LYS A 1 99 ? -12.674 -5.956 33.615 1.00 86.75 99 LYS A C 1
ATOM 818 O O . LYS A 1 99 ? -12.562 -5.754 32.412 1.00 86.75 99 LYS A O 1
ATOM 823 N N . MET A 1 100 ? -13.338 -5.117 34.410 1.00 87.06 100 MET A N 1
ATOM 824 C CA . MET A 1 100 ? -13.941 -3.873 33.922 1.00 87.06 100 MET A CA 1
ATOM 825 C C . MET A 1 100 ? -12.892 -2.900 33.389 1.00 87.06 100 MET A C 1
ATOM 827 O O . MET A 1 100 ? -13.143 -2.220 32.398 1.00 87.06 100 MET A O 1
ATOM 831 N N . LYS A 1 101 ? -11.723 -2.812 34.037 1.00 90.31 101 LYS A N 1
ATOM 832 C CA . LYS A 1 101 ? -10.625 -1.980 33.541 1.00 90.31 101 LYS A CA 1
ATOM 833 C C . LYS A 1 101 ? -10.127 -2.489 32.186 1.00 90.31 101 LYS A C 1
ATOM 835 O O . LYS A 1 101 ? -10.065 -1.708 31.249 1.00 90.31 101 LYS A O 1
ATOM 840 N N . GLU A 1 102 ? -9.874 -3.792 32.068 1.00 90.81 102 GLU A N 1
ATOM 841 C CA . GLU A 1 102 ? -9.451 -4.423 30.807 1.00 90.81 102 GLU A CA 1
ATOM 842 C C . GLU A 1 102 ? -10.469 -4.188 29.676 1.00 90.81 102 GLU A C 1
ATOM 844 O O . GLU A 1 102 ? -10.090 -3.845 28.558 1.00 90.81 102 GLU A O 1
ATOM 849 N N . GLN A 1 103 ? -11.769 -4.304 29.966 1.00 89.00 103 GLN A N 1
ATOM 850 C CA . GLN A 1 103 ? -12.824 -4.029 28.986 1.00 89.00 103 GLN A CA 1
ATOM 851 C C . GLN A 1 103 ? -12.914 -2.551 28.594 1.00 89.00 103 GLN A C 1
ATOM 853 O O . GLN A 1 103 ? -13.175 -2.258 27.430 1.00 89.00 103 GLN A O 1
ATOM 858 N N . LYS A 1 104 ? -12.679 -1.619 29.526 1.00 91.69 104 LYS A N 1
ATOM 859 C CA . LYS A 1 104 ? -12.622 -0.181 29.222 1.00 91.69 104 LYS A CA 1
ATOM 860 C C . LYS A 1 104 ? -11.419 0.169 28.352 1.00 91.69 104 LYS A C 1
ATOM 862 O O . LYS A 1 104 ? -11.586 0.896 27.380 1.00 91.69 104 LYS A O 1
ATOM 867 N N . ASP A 1 105 ? -10.247 -0.380 28.659 1.00 92.81 105 ASP A N 1
ATOM 868 C CA . ASP A 1 105 ? -9.035 -0.171 27.859 1.00 92.81 105 ASP A CA 1
ATOM 869 C C . ASP A 1 105 ? -9.228 -0.721 26.431 1.00 92.81 105 ASP A C 1
ATOM 871 O O . ASP A 1 105 ? -8.874 -0.072 25.446 1.00 92.81 105 ASP A O 1
ATOM 875 N N . PHE A 1 106 ? -9.875 -1.883 26.297 1.00 92.25 106 PHE A N 1
ATOM 876 C CA . PHE A 1 106 ? -10.246 -2.442 24.996 1.00 92.25 106 PHE A CA 1
ATOM 877 C C . PHE A 1 106 ? -11.269 -1.577 24.242 1.00 92.25 106 PHE A C 1
ATOM 879 O O . PHE A 1 106 ? -11.154 -1.404 23.029 1.00 92.25 106 PHE A O 1
ATOM 886 N N . LEU A 1 107 ? -12.250 -1.005 24.947 1.00 93.00 107 LEU A N 1
ATOM 887 C CA . LEU A 1 107 ? -13.253 -0.119 24.356 1.00 93.00 107 LEU A CA 1
ATOM 888 C C . LEU A 1 107 ? -12.624 1.170 23.814 1.00 93.00 107 LEU A C 1
ATOM 890 O O . LEU A 1 107 ? -12.941 1.552 22.691 1.00 93.00 107 LEU A O 1
ATOM 894 N N . LEU A 1 108 ? -11.675 1.768 24.544 1.00 94.31 108 LEU A N 1
ATOM 895 C CA . LEU A 1 108 ? -10.898 2.915 24.059 1.00 94.31 108 LEU A CA 1
ATOM 896 C C . LEU A 1 108 ? -10.153 2.581 22.759 1.00 94.31 108 LEU A C 1
ATOM 898 O O . LEU A 1 108 ? -10.220 3.342 21.798 1.00 94.31 108 LEU A O 1
ATOM 902 N N . ASN A 1 109 ? -9.511 1.411 22.686 1.00 93.69 109 ASN A N 1
ATOM 903 C CA . ASN A 1 109 ? -8.818 0.983 21.469 1.00 93.69 109 ASN A CA 1
ATOM 904 C C . ASN A 1 109 ? -9.778 0.797 20.279 1.00 93.69 109 ASN A C 1
ATOM 906 O O . ASN A 1 109 ? -9.472 1.209 19.158 1.00 93.69 109 ASN A O 1
ATOM 910 N N . ILE A 1 110 ? -10.959 0.214 20.519 1.00 92.44 110 ILE A N 1
ATOM 911 C CA . ILE A 1 110 ? -11.999 0.092 19.489 1.00 92.44 110 ILE A CA 1
ATOM 912 C C . ILE A 1 110 ? -12.462 1.475 19.021 1.00 92.44 110 ILE A C 1
ATOM 914 O O . ILE A 1 110 ? -12.632 1.675 17.820 1.00 92.44 110 ILE A O 1
ATOM 918 N N . GLU A 1 111 ? -12.666 2.425 19.930 1.00 92.69 111 GLU A N 1
ATOM 919 C CA . GLU A 1 111 ? -13.099 3.783 19.590 1.00 92.69 111 GLU A CA 1
ATOM 920 C C . GLU A 1 111 ? -12.056 4.535 18.763 1.00 92.69 111 GLU A C 1
ATOM 922 O O . GLU A 1 111 ? -12.401 5.101 17.724 1.00 92.69 111 GLU A O 1
ATOM 927 N N . GLU A 1 112 ? -10.781 4.468 19.148 1.00 93.62 112 GLU A N 1
ATOM 928 C CA . GLU A 1 112 ? -9.676 5.022 18.358 1.00 93.62 112 GLU A CA 1
ATOM 929 C C . GLU A 1 112 ? -9.638 4.414 16.952 1.00 93.62 112 GLU A C 1
ATOM 931 O O . GLU A 1 112 ? -9.502 5.132 15.954 1.00 93.62 112 GLU A O 1
ATOM 936 N N . ARG A 1 113 ? -9.819 3.091 16.845 1.00 90.62 113 ARG A N 1
ATOM 937 C CA . ARG A 1 113 ? -9.850 2.406 15.550 1.00 90.62 113 ARG A CA 1
ATOM 938 C C . ARG A 1 113 ? -11.063 2.815 14.714 1.00 90.62 113 ARG A C 1
ATOM 940 O O . ARG A 1 113 ? -10.913 3.019 13.511 1.00 90.62 113 ARG A O 1
ATOM 947 N N . ILE A 1 114 ? -12.240 2.970 15.322 1.00 91.62 114 ILE A N 1
ATOM 948 C CA . ILE A 1 114 ? -13.451 3.460 14.645 1.00 91.62 114 ILE A CA 1
ATOM 949 C C . ILE A 1 114 ? -13.211 4.857 14.074 1.00 91.62 114 ILE A C 1
ATOM 951 O O . ILE A 1 114 ? -13.510 5.090 12.904 1.00 91.62 114 ILE A O 1
ATOM 955 N N . GLU A 1 115 ? -12.658 5.775 14.866 1.00 89.06 115 GLU A N 1
ATOM 956 C CA . GLU A 1 115 ? -12.372 7.137 14.408 1.00 89.06 115 GLU A CA 1
ATOM 957 C C . GLU A 1 115 ? -11.345 7.148 13.273 1.00 89.06 115 GLU A C 1
ATOM 959 O O . GLU A 1 115 ? -11.520 7.855 12.280 1.00 89.06 115 GLU A O 1
ATOM 964 N N . HIS A 1 116 ? -10.321 6.300 13.351 1.00 83.69 116 HIS A N 1
ATOM 965 C CA . HIS A 1 116 ? -9.366 6.124 12.264 1.00 83.69 116 HIS A CA 1
ATOM 966 C C . HIS A 1 116 ? -10.035 5.622 10.971 1.00 83.69 116 HIS A C 1
ATOM 968 O O . HIS A 1 116 ? -9.842 6.214 9.910 1.00 83.69 116 HIS A O 1
ATOM 974 N N . VAL A 1 117 ? -10.856 4.568 11.040 1.00 79.38 117 VAL A N 1
ATOM 975 C CA . VAL A 1 117 ? -11.554 4.006 9.866 1.00 79.38 117 VAL A CA 1
ATOM 976 C C . VAL A 1 117 ? -12.560 5.005 9.279 1.00 79.38 117 VAL A C 1
ATOM 978 O O . VAL A 1 117 ? -12.654 5.134 8.060 1.00 79.38 117 VAL A O 1
ATOM 981 N N . LYS A 1 118 ? -13.267 5.781 10.112 1.00 83.19 118 LYS A N 1
ATOM 982 C CA . LYS A 1 118 ? -14.144 6.869 9.642 1.00 83.19 118 LYS A CA 1
ATOM 983 C C . LYS A 1 118 ? -13.370 7.954 8.899 1.00 83.19 118 LYS A C 1
ATOM 985 O O . LYS A 1 118 ? -13.818 8.394 7.845 1.00 83.19 118 LYS A O 1
ATOM 990 N N . LYS A 1 119 ? -12.211 8.374 9.419 1.00 78.00 119 LYS A N 1
ATOM 991 C CA . LYS A 1 119 ? -11.338 9.331 8.720 1.00 78.00 119 LYS A CA 1
ATOM 992 C C . LYS A 1 119 ? -10.880 8.780 7.374 1.00 78.00 119 LYS A C 1
ATOM 994 O O . LYS A 1 119 ? -10.887 9.516 6.396 1.00 78.00 119 LYS A O 1
ATOM 999 N N . GLN A 1 120 ? -10.536 7.494 7.306 1.00 72.69 120 GLN A N 1
ATOM 1000 C CA . GLN A 1 120 ? -10.196 6.848 6.037 1.00 72.69 120 GLN A CA 1
ATOM 1001 C C . GLN A 1 120 ? -11.369 6.876 5.054 1.00 72.69 120 GLN A C 1
ATOM 1003 O O . GLN A 1 120 ? -11.159 7.269 3.918 1.00 72.69 120 GLN A O 1
ATOM 1008 N N . LEU A 1 121 ? -12.596 6.569 5.494 1.00 75.00 121 LEU A N 1
ATOM 1009 C CA . LEU A 1 121 ? -13.804 6.640 4.657 1.00 75.00 121 LEU A CA 1
ATOM 1010 C C . LEU A 1 121 ? -14.097 8.049 4.123 1.00 75.00 121 LEU A C 1
ATOM 1012 O O . LEU A 1 121 ? -14.448 8.194 2.957 1.00 75.00 121 LEU A O 1
ATOM 1016 N N . LEU A 1 122 ? -13.936 9.092 4.946 1.00 73.06 122 LEU A N 1
ATOM 1017 C CA . LEU A 1 122 ? -14.074 10.489 4.497 1.00 73.06 122 LEU A CA 1
ATOM 1018 C C . LEU A 1 122 ? -13.016 10.868 3.454 1.00 73.06 122 LEU A C 1
ATOM 1020 O O . LEU A 1 122 ? -13.241 11.726 2.605 1.00 73.06 122 LEU A O 1
ATOM 1024 N N . ASN A 1 123 ? -11.865 10.211 3.535 1.00 64.50 123 ASN A N 1
ATOM 1025 C CA . ASN A 1 123 ? -10.747 10.362 2.631 1.00 64.50 123 ASN A CA 1
ATOM 1026 C C . ASN A 1 123 ? -10.752 9.294 1.530 1.00 64.50 123 ASN A C 1
ATOM 1028 O O . ASN A 1 123 ? -9.691 9.006 1.007 1.00 64.50 123 ASN A O 1
ATOM 1032 N N . VAL A 1 124 ? -11.870 8.678 1.148 1.00 65.31 124 VAL A N 1
ATOM 1033 C CA . VAL A 1 124 ? -11.891 7.865 -0.081 1.00 65.31 124 VAL A CA 1
ATOM 1034 C C . VAL A 1 124 ? -12.221 8.791 -1.250 1.00 65.31 124 VAL A C 1
ATOM 1036 O O . VAL A 1 124 ? -13.315 9.353 -1.303 1.00 65.31 124 VAL A O 1
ATOM 1039 N N . SER A 1 125 ? -11.291 8.972 -2.196 1.00 61.88 125 SER A N 1
ATOM 1040 C CA . SER A 1 125 ? -11.615 9.668 -3.449 1.00 61.88 125 SER A CA 1
ATOM 1041 C C . SER A 1 125 ? -12.460 8.762 -4.344 1.00 61.88 125 SER A C 1
ATOM 1043 O O . SER A 1 125 ? -12.116 7.605 -4.589 1.00 61.88 125 SER A O 1
ATOM 1045 N N . LYS A 1 126 ? -13.569 9.314 -4.839 1.00 61.44 126 LYS A N 1
ATOM 1046 C CA . LYS A 1 126 ? -14.471 8.669 -5.807 1.00 61.44 126 LYS A CA 1
ATOM 1047 C C . LYS A 1 126 ? -14.223 9.142 -7.231 1.00 61.44 126 LYS A C 1
ATOM 1049 O O . LYS A 1 126 ? -14.886 8.671 -8.153 1.00 61.44 126 LYS A O 1
ATOM 1054 N N . ASP A 1 127 ? -13.306 10.087 -7.397 1.00 61.41 127 ASP A N 1
ATOM 1055 C CA . ASP A 1 127 ? -13.060 10.701 -8.685 1.00 61.41 127 ASP A CA 1
ATOM 1056 C C . ASP A 1 127 ? -12.382 9.673 -9.593 1.00 61.41 127 ASP A C 1
ATOM 1058 O O . ASP A 1 127 ? -11.465 8.964 -9.154 1.00 61.41 127 ASP A O 1
ATOM 1062 N N . PRO A 1 128 ? -12.833 9.535 -10.847 1.00 63.00 128 PRO A N 1
ATOM 1063 C CA . PRO A 1 128 ? -12.192 8.633 -11.785 1.00 63.00 128 PRO A CA 1
ATOM 1064 C C . PRO A 1 128 ? -10.748 9.080 -12.040 1.00 63.00 128 PRO A C 1
ATOM 1066 O O . PRO A 1 128 ? -10.434 10.268 -12.075 1.00 63.00 128 PRO A O 1
ATOM 1069 N N . VAL A 1 129 ? -9.855 8.111 -12.218 1.00 67.25 129 VAL A N 1
ATOM 1070 C CA . VAL A 1 129 ? -8.512 8.346 -12.748 1.00 67.25 129 VAL A CA 1
ATOM 1071 C C . VAL A 1 129 ? -8.661 8.890 -14.163 1.00 67.25 129 VAL A C 1
ATOM 1073 O O . VAL A 1 129 ? -9.285 8.243 -15.008 1.00 67.25 129 VAL A O 1
ATOM 1076 N N . ASP A 1 130 ? -8.065 10.048 -14.426 1.00 67.06 130 ASP A N 1
ATOM 1077 C CA . ASP A 1 130 ? -7.974 10.578 -15.780 1.00 67.06 130 ASP A CA 1
ATOM 1078 C C . ASP A 1 130 ? -6.867 9.834 -16.551 1.00 67.06 130 ASP A C 1
ATOM 1080 O O . ASP A 1 130 ? -5.674 9.847 -16.220 1.00 67.06 130 ASP A O 1
ATOM 1084 N N . ALA A 1 131 ? -7.314 9.119 -17.584 1.00 68.69 131 ALA A N 1
ATOM 1085 C CA . ALA A 1 131 ? -6.487 8.279 -18.432 1.00 68.69 131 ALA A CA 1
ATOM 1086 C C . ALA A 1 131 ? -5.425 9.078 -19.193 1.00 68.69 131 ALA A C 1
ATOM 1088 O O . ALA A 1 131 ? -4.326 8.564 -19.433 1.00 68.69 131 ALA A O 1
ATOM 1089 N N . ASP A 1 132 ? -5.735 10.316 -19.579 1.00 67.50 132 ASP A N 1
ATOM 1090 C CA . ASP A 1 132 ? -4.897 11.078 -20.491 1.00 67.50 132 ASP A CA 1
ATOM 1091 C C . ASP A 1 132 ? -3.614 11.550 -19.831 1.00 67.50 132 ASP A C 1
ATOM 1093 O O . ASP A 1 132 ? -2.568 11.481 -20.483 1.00 67.50 132 ASP A O 1
ATOM 1097 N N . ALA A 1 133 ? -3.616 11.922 -18.549 1.00 68.12 133 ALA A N 1
ATOM 1098 C CA . ALA A 1 133 ? -2.344 12.202 -17.889 1.00 68.12 133 ALA A CA 1
ATOM 1099 C C . ALA A 1 133 ? -1.760 11.101 -17.019 1.00 68.12 133 ALA A C 1
ATOM 1101 O O . ALA A 1 133 ? -0.555 11.164 -16.782 1.00 68.12 133 ALA A O 1
ATOM 1102 N N . LEU A 1 134 ? -2.473 10.007 -16.727 1.00 72.75 134 LEU A N 1
ATOM 1103 C CA . LEU A 1 134 ? -1.754 8.760 -16.434 1.00 72.75 134 LEU A CA 1
ATOM 1104 C C . LEU A 1 134 ? -0.881 8.363 -17.639 1.00 72.75 134 LEU A C 1
ATOM 1106 O O . LEU A 1 134 ? 0.294 8.024 -17.491 1.00 72.75 134 LEU A O 1
ATOM 1110 N N . LYS A 1 135 ? -1.417 8.489 -18.856 1.00 73.12 135 LYS A N 1
ATOM 1111 C CA . LYS A 1 135 ? -0.667 8.262 -20.096 1.00 73.12 135 LYS A CA 1
ATOM 1112 C C . LYS A 1 135 ? 0.484 9.251 -20.274 1.00 73.12 135 LYS A C 1
ATOM 1114 O O . LYS A 1 135 ? 1.558 8.830 -20.695 1.00 73.12 135 LYS A O 1
ATOM 1119 N N . GLN A 1 136 ? 0.299 10.541 -19.982 1.00 72.62 136 GLN A N 1
ATOM 1120 C CA . GLN A 1 136 ? 1.400 11.515 -20.051 1.00 72.62 136 GLN A CA 1
ATOM 1121 C C . GLN A 1 136 ? 2.489 11.234 -19.012 1.00 72.62 136 GLN A C 1
ATOM 1123 O O . GLN A 1 136 ? 3.663 11.248 -19.373 1.00 72.62 136 GLN A O 1
ATOM 1128 N N . LEU A 1 137 ? 2.123 10.923 -17.764 1.00 74.62 137 LEU A N 1
ATOM 1129 C CA . LEU A 1 137 ? 3.074 10.554 -16.714 1.00 74.62 137 LEU A CA 1
ATOM 1130 C C . LEU A 1 137 ? 3.943 9.378 -17.158 1.00 74.62 137 LEU A C 1
ATOM 1132 O O . LEU A 1 137 ? 5.168 9.458 -17.134 1.00 74.62 137 LEU A O 1
ATOM 1136 N N . LEU A 1 138 ? 3.301 8.304 -17.617 1.00 75.19 138 LEU A N 1
ATOM 1137 C CA . LEU A 1 138 ? 4.008 7.091 -17.999 1.00 75.19 138 LEU A CA 1
ATOM 1138 C C . LEU A 1 138 ? 4.841 7.279 -19.278 1.00 75.19 138 LEU A C 1
ATOM 1140 O O . LEU A 1 138 ? 5.934 6.734 -19.368 1.00 75.19 138 LEU A O 1
ATOM 1144 N N . LYS A 1 139 ? 4.386 8.096 -20.239 1.00 76.25 139 LYS A N 1
ATOM 1145 C CA . LYS A 1 139 ? 5.187 8.467 -21.422 1.00 76.25 139 LYS A CA 1
ATOM 1146 C C . LYS A 1 139 ? 6.435 9.271 -21.074 1.00 76.25 139 LYS A C 1
ATOM 1148 O O . LYS A 1 139 ? 7.443 9.148 -21.759 1.00 76.25 139 LYS A O 1
ATOM 1153 N N . ASN A 1 140 ? 6.352 10.114 -20.052 1.00 75.69 140 ASN A N 1
ATOM 1154 C CA . ASN A 1 140 ? 7.464 10.958 -19.636 1.00 75.69 140 ASN A CA 1
ATOM 1155 C C . ASN A 1 140 ? 8.381 10.257 -18.628 1.00 75.69 140 ASN A C 1
ATOM 1157 O O . ASN A 1 140 ? 9.402 10.833 -18.259 1.00 75.69 140 ASN A O 1
ATOM 1161 N N . LEU A 1 141 ? 8.065 9.026 -18.210 1.00 76.88 141 LEU A N 1
ATOM 1162 C CA . LEU A 1 141 ? 8.770 8.315 -17.147 1.00 76.88 141 LEU A CA 1
ATOM 1163 C C . LEU A 1 141 ? 10.278 8.201 -17.397 1.00 76.88 141 LEU A C 1
ATOM 1165 O O . LEU A 1 141 ? 11.051 8.434 -16.474 1.00 76.88 141 LEU A O 1
ATOM 1169 N N . ASP A 1 142 ? 10.700 7.943 -18.635 1.00 77.56 142 ASP A N 1
ATOM 1170 C CA . ASP A 1 142 ? 12.121 7.930 -19.009 1.00 77.56 142 ASP A CA 1
ATOM 1171 C C . ASP A 1 142 ? 12.811 9.257 -18.714 1.00 77.56 142 ASP A C 1
ATOM 1173 O O . ASP A 1 142 ? 13.856 9.297 -18.069 1.00 77.56 142 ASP A O 1
ATOM 1177 N N . SER A 1 143 ? 12.193 10.361 -19.132 1.00 79.00 143 SER A N 1
ATOM 1178 C CA . SER A 1 143 ? 12.741 11.698 -18.912 1.00 79.00 143 SER A CA 1
ATOM 1179 C C . SER A 1 143 ? 12.772 12.081 -17.430 1.00 79.00 143 SER A C 1
ATOM 1181 O O . SER A 1 143 ? 13.676 12.800 -17.003 1.00 79.00 143 SER A O 1
ATOM 1183 N N . ILE A 1 144 ? 11.812 11.582 -16.643 1.00 78.06 144 ILE A N 1
ATOM 1184 C CA . ILE A 1 144 ? 11.763 11.764 -15.189 1.00 78.06 144 ILE A CA 1
ATOM 1185 C C . ILE A 1 144 ? 12.907 10.973 -14.547 1.00 78.06 144 ILE A C 1
ATOM 1187 O O . ILE A 1 144 ? 13.674 11.516 -13.753 1.00 78.06 144 ILE A O 1
ATOM 1191 N N . LEU A 1 145 ? 13.068 9.708 -14.936 1.00 77.19 145 LEU A N 1
ATOM 1192 C CA . LEU A 1 145 ? 14.118 8.840 -14.424 1.00 77.19 145 LEU A CA 1
ATOM 1193 C C . LEU A 1 145 ? 15.508 9.343 -14.800 1.00 77.19 145 LEU A C 1
ATOM 1195 O O . LEU A 1 145 ? 16.384 9.309 -13.953 1.00 77.19 145 LEU A O 1
ATOM 1199 N N . GLU A 1 146 ? 15.752 9.838 -16.012 1.00 80.19 146 GLU A N 1
ATOM 1200 C CA . GLU A 1 146 ? 17.075 10.356 -16.399 1.00 80.19 146 GLU A CA 1
ATOM 1201 C C . GLU A 1 146 ? 17.554 11.515 -15.516 1.00 80.19 146 GLU A C 1
ATOM 1203 O O . GLU A 1 146 ? 18.755 11.637 -15.266 1.00 80.19 146 GLU A O 1
ATOM 1208 N N . ARG A 1 147 ? 16.620 12.334 -15.025 1.00 76.88 147 ARG A N 1
ATOM 1209 C CA . ARG A 1 147 ? 16.895 13.505 -14.180 1.00 76.88 147 ARG A CA 1
ATOM 1210 C C . ARG A 1 147 ? 16.996 13.166 -12.696 1.00 76.88 147 ARG A C 1
ATOM 1212 O O . ARG A 1 147 ? 17.617 13.923 -11.958 1.00 76.88 147 ARG A O 1
ATOM 1219 N N . ALA A 1 148 ? 16.398 12.052 -12.288 1.00 77.19 148 ALA A N 1
ATOM 1220 C CA . ALA A 1 148 ? 16.408 11.574 -10.919 1.00 77.19 148 ALA A CA 1
ATOM 1221 C C . ALA A 1 148 ? 17.779 10.998 -10.524 1.00 77.19 148 ALA A C 1
ATOM 1223 O O . ALA A 1 148 ? 18.465 10.327 -11.313 1.00 77.19 148 ALA A O 1
ATOM 1224 N N . ASP A 1 149 ? 18.178 11.218 -9.276 1.00 80.81 149 ASP A N 1
ATOM 1225 C CA . ASP A 1 149 ? 19.348 10.569 -8.699 1.00 80.81 149 ASP A CA 1
ATOM 1226 C C . ASP A 1 149 ? 19.108 9.062 -8.443 1.00 80.81 149 ASP A C 1
ATOM 1228 O O . ASP A 1 149 ? 18.041 8.506 -8.707 1.00 80.81 149 ASP A O 1
ATOM 1232 N N . ALA A 1 150 ? 20.124 8.336 -7.968 1.00 77.62 150 ALA A N 1
ATOM 1233 C CA . ALA A 1 150 ? 20.002 6.891 -7.756 1.00 77.62 150 ALA A CA 1
ATOM 1234 C C . ALA A 1 150 ? 18.988 6.501 -6.658 1.00 77.62 150 ALA A C 1
ATOM 1236 O O . ALA A 1 150 ? 18.406 5.414 -6.728 1.00 77.62 150 ALA A O 1
ATOM 1237 N N . ALA A 1 151 ? 18.795 7.343 -5.640 1.00 78.19 151 ALA A N 1
ATOM 1238 C CA . ALA A 1 151 ? 17.813 7.109 -4.585 1.00 78.19 151 ALA A CA 1
ATOM 1239 C C . ALA A 1 151 ? 16.400 7.409 -5.101 1.00 78.19 151 ALA A C 1
ATOM 1241 O O . ALA A 1 151 ? 15.510 6.569 -4.977 1.00 78.19 151 ALA A O 1
ATOM 1242 N N . GLU A 1 152 ? 16.241 8.532 -5.788 1.00 76.12 152 GLU A N 1
ATOM 1243 C CA . GLU A 1 152 ? 15.001 8.986 -6.412 1.00 76.12 152 GLU A CA 1
ATOM 1244 C C . GLU A 1 152 ? 14.504 8.006 -7.483 1.00 76.12 152 GLU A C 1
ATOM 1246 O O . GLU A 1 152 ? 13.333 7.631 -7.493 1.00 76.12 152 GLU A O 1
ATOM 1251 N N . LYS A 1 153 ? 15.397 7.495 -8.342 1.00 79.19 153 LYS A N 1
ATOM 1252 C CA . LYS A 1 153 ? 15.075 6.439 -9.321 1.00 79.19 153 LYS A CA 1
ATOM 1253 C C . LYS A 1 153 ? 14.498 5.204 -8.652 1.00 79.19 153 LYS A C 1
ATOM 1255 O O . LYS A 1 153 ? 13.543 4.612 -9.150 1.00 79.19 153 LYS A O 1
ATOM 1260 N N . LYS A 1 154 ? 15.095 4.788 -7.536 1.00 79.62 154 LYS A N 1
ATOM 1261 C CA . LYS A 1 154 ? 14.657 3.604 -6.797 1.00 79.62 154 LYS A CA 1
ATOM 1262 C C . LYS A 1 154 ? 13.265 3.818 -6.205 1.00 79.62 154 LYS A C 1
ATOM 1264 O O . LYS A 1 154 ? 12.440 2.912 -6.284 1.00 79.62 154 LYS A O 1
ATOM 1269 N N . GLU A 1 155 ? 13.020 4.979 -5.612 1.00 78.56 155 GLU A N 1
ATOM 1270 C CA . GLU A 1 155 ? 11.720 5.335 -5.037 1.00 78.56 155 GLU A CA 1
ATOM 1271 C C . GLU A 1 155 ? 10.644 5.449 -6.120 1.00 78.56 155 GLU A C 1
ATOM 1273 O O . GLU A 1 155 ? 9.551 4.903 -5.968 1.00 78.56 155 GLU A O 1
ATOM 1278 N N . LEU A 1 156 ? 10.969 6.053 -7.262 1.00 78.06 156 LEU A N 1
ATOM 1279 C CA . LEU A 1 156 ? 10.054 6.147 -8.393 1.00 78.06 156 LEU A CA 1
ATOM 1280 C C . LEU A 1 156 ? 9.721 4.767 -8.973 1.00 78.06 156 LEU A C 1
ATOM 1282 O O . LEU A 1 156 ? 8.555 4.457 -9.192 1.00 78.06 156 LEU A O 1
ATOM 1286 N N . LEU A 1 157 ? 10.720 3.902 -9.171 1.00 80.00 157 LEU A N 1
ATOM 1287 C CA . LEU A 1 157 ? 10.500 2.538 -9.663 1.00 80.00 157 LEU A CA 1
ATOM 1288 C C . LEU A 1 157 ? 9.699 1.672 -8.688 1.00 80.00 157 LEU A C 1
ATOM 1290 O O . LEU A 1 157 ? 8.965 0.790 -9.134 1.00 80.00 157 LEU A O 1
ATOM 1294 N N . ALA A 1 158 ? 9.796 1.929 -7.382 1.00 79.88 158 ALA A N 1
ATOM 1295 C CA . ALA A 1 158 ? 9.001 1.227 -6.378 1.00 79.88 158 ALA A CA 1
ATOM 1296 C C . ALA A 1 158 ? 7.491 1.494 -6.519 1.00 79.88 158 ALA A C 1
ATOM 1298 O O . ALA A 1 158 ? 6.700 0.655 -6.097 1.00 79.88 158 ALA A O 1
ATOM 1299 N N . LEU A 1 159 ? 7.092 2.598 -7.165 1.00 76.50 159 LEU A N 1
ATOM 1300 C CA . LEU A 1 159 ? 5.688 2.878 -7.484 1.00 76.50 159 LEU A CA 1
ATOM 1301 C C . LEU A 1 159 ? 5.148 2.022 -8.634 1.00 76.50 159 LEU A C 1
ATOM 1303 O O . LEU A 1 159 ? 3.936 1.941 -8.791 1.00 76.50 159 LEU A O 1
ATOM 1307 N N . PHE A 1 160 ? 6.022 1.439 -9.464 1.00 77.81 160 PHE A N 1
ATOM 1308 C CA . PHE A 1 160 ? 5.649 0.726 -10.697 1.00 77.81 160 PHE A CA 1
ATOM 1309 C C . PHE A 1 160 ? 5.989 -0.769 -10.665 1.00 77.81 160 PHE A C 1
ATOM 1311 O O . PHE A 1 160 ? 5.419 -1.565 -11.420 1.00 77.81 160 PHE A O 1
ATOM 1318 N N . VAL A 1 161 ? 6.926 -1.175 -9.808 1.00 81.44 161 VAL A N 1
ATOM 1319 C CA . VAL A 1 161 ? 7.479 -2.530 -9.769 1.00 81.44 161 VAL A CA 1
ATOM 1320 C C . VAL A 1 161 ? 7.307 -3.125 -8.376 1.00 81.44 161 VAL A C 1
ATOM 1322 O O . VAL A 1 161 ? 7.892 -2.653 -7.407 1.00 81.44 161 VAL A O 1
ATOM 1325 N N . LYS A 1 162 ? 6.562 -4.232 -8.295 1.00 82.69 162 LYS A N 1
ATOM 1326 C CA . LYS A 1 162 ? 6.395 -5.029 -7.073 1.00 82.69 162 LYS A CA 1
ATOM 1327 C C . LYS A 1 162 ? 7.650 -5.831 -6.757 1.00 82.69 162 LYS A C 1
AT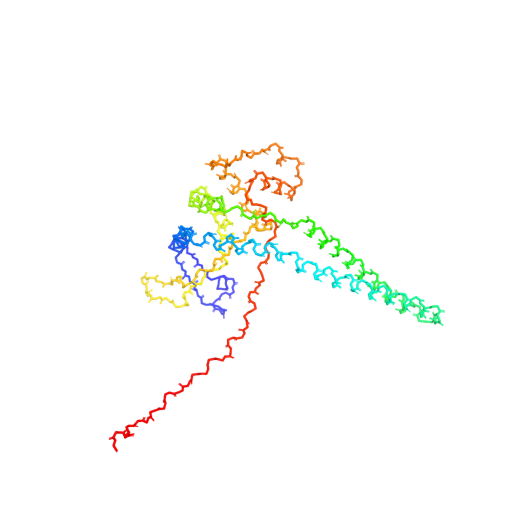OM 1329 O O . LYS A 1 162 ? 8.211 -5.739 -5.669 1.00 82.69 162 LYS A O 1
ATOM 1334 N N . ASP A 1 163 ? 8.054 -6.675 -7.700 1.00 84.38 163 ASP A N 1
ATOM 1335 C CA . ASP A 1 163 ? 9.207 -7.551 -7.561 1.00 84.38 163 ASP A CA 1
ATOM 1336 C C . ASP A 1 163 ? 9.720 -8.013 -8.926 1.00 84.38 163 ASP A C 1
ATOM 1338 O O . ASP A 1 163 ? 8.993 -8.060 -9.920 1.00 84.38 163 ASP A O 1
ATOM 1342 N N . ILE A 1 164 ? 11.007 -8.350 -8.961 1.00 87.38 164 ILE A N 1
ATOM 1343 C CA . ILE A 1 164 ? 11.693 -8.860 -10.144 1.00 87.38 164 ILE A CA 1
ATOM 1344 C C . ILE A 1 164 ? 12.228 -10.243 -9.795 1.00 87.38 164 ILE A C 1
ATOM 1346 O O . ILE A 1 164 ? 13.021 -10.406 -8.863 1.00 87.38 164 ILE A O 1
ATOM 1350 N N . GLN A 1 165 ? 11.811 -11.242 -10.563 1.00 87.62 165 GLN A N 1
ATOM 1351 C CA . GLN A 1 165 ? 12.244 -12.620 -10.396 1.00 87.62 165 GLN A CA 1
ATOM 1352 C C . GLN A 1 165 ? 13.429 -12.906 -11.314 1.00 87.62 165 GLN A C 1
ATOM 1354 O O . GLN A 1 165 ? 13.449 -12.499 -12.476 1.00 87.62 165 GLN A O 1
ATOM 1359 N N . ILE A 1 166 ? 14.428 -13.608 -10.782 1.00 89.19 166 ILE A N 1
ATOM 1360 C CA . ILE A 1 166 ? 15.656 -13.957 -11.501 1.00 89.19 166 ILE A CA 1
ATOM 1361 C C . ILE A 1 166 ? 15.872 -15.468 -11.510 1.00 89.19 166 ILE A C 1
ATOM 1363 O O . ILE A 1 166 ? 15.466 -16.175 -10.584 1.00 89.19 166 ILE A O 1
ATOM 1367 N N . THR A 1 167 ? 16.585 -15.965 -12.518 1.00 87.00 167 THR A N 1
ATOM 1368 C CA . THR A 1 167 ? 16.954 -17.379 -12.604 1.00 87.00 167 THR A CA 1
ATOM 1369 C C . THR A 1 167 ? 17.798 -17.803 -11.398 1.00 87.00 167 THR A C 1
ATOM 1371 O O . THR A 1 167 ? 18.758 -17.132 -11.005 1.00 87.00 167 THR A O 1
ATOM 1374 N N . LYS A 1 168 ? 17.483 -18.961 -10.807 1.00 80.56 168 LYS A N 1
ATOM 1375 C CA . LYS A 1 168 ? 18.256 -19.514 -9.679 1.00 80.56 168 LYS A CA 1
ATOM 1376 C C . LYS A 1 168 ? 19.699 -19.819 -10.097 1.00 80.56 168 LYS A C 1
ATOM 1378 O O . LYS A 1 168 ? 20.666 -19.435 -9.422 1.00 80.56 168 LYS A O 1
ATOM 1383 N N . GLU A 1 169 ? 19.838 -20.443 -11.260 1.00 82.88 169 GLU A N 1
ATOM 1384 C CA . GLU A 1 169 ? 21.115 -20.799 -11.867 1.00 82.88 169 GLU A CA 1
ATOM 1385 C C . GLU A 1 169 ? 21.549 -19.782 -12.924 1.00 82.88 169 GLU A C 1
ATOM 1387 O O . GLU A 1 169 ? 20.756 -18.984 -13.432 1.00 82.88 169 GLU A O 1
ATOM 1392 N N . ARG A 1 170 ? 22.854 -19.769 -13.208 1.00 80.31 170 ARG A N 1
ATOM 1393 C CA . ARG A 1 170 ? 23.403 -18.963 -14.300 1.00 80.31 170 ARG A CA 1
ATOM 1394 C C . ARG A 1 170 ? 23.076 -19.675 -15.608 1.00 80.31 170 ARG A C 1
ATOM 1396 O O . ARG A 1 170 ? 23.360 -20.861 -15.716 1.00 80.31 170 ARG A O 1
ATOM 1403 N N . VAL A 1 171 ? 22.548 -18.944 -16.584 1.00 78.25 171 VAL A N 1
ATOM 1404 C CA . VAL A 1 171 ? 22.245 -19.481 -17.920 1.00 78.25 171 VAL A CA 1
ATOM 1405 C C . VAL A 1 171 ? 23.541 -19.880 -18.632 1.00 78.25 171 VAL A C 1
ATOM 1407 O O . VAL A 1 171 ? 23.642 -20.949 -19.220 1.00 78.25 171 VAL A O 1
ATOM 1410 N N . SER A 1 172 ? 24.586 -19.059 -18.503 1.00 78.50 172 SER A N 1
ATOM 1411 C CA . SER A 1 172 ? 25.944 -19.388 -18.942 1.00 78.50 172 SER A CA 1
ATOM 1412 C C . SER A 1 172 ? 26.983 -18.559 -18.178 1.00 78.50 172 SER A C 1
ATOM 1414 O O . SER A 1 172 ? 26.641 -17.607 -17.470 1.00 78.50 172 SER A O 1
ATOM 1416 N N . PHE A 1 173 ? 28.274 -18.888 -18.320 1.00 70.38 173 PHE A N 1
ATOM 1417 C CA . PHE A 1 173 ? 29.359 -18.081 -17.737 1.00 70.38 173 PHE A CA 1
ATOM 1418 C C . PHE A 1 173 ? 29.383 -16.647 -18.295 1.00 70.38 173 PHE A C 1
ATOM 1420 O O . PHE A 1 173 ? 29.726 -15.717 -17.572 1.00 70.38 173 PHE A O 1
ATOM 1427 N N . LYS A 1 174 ? 28.988 -16.472 -19.563 1.00 75.25 174 LYS A N 1
ATOM 1428 C CA . LYS A 1 174 ? 28.970 -15.175 -20.252 1.00 75.25 174 LYS A CA 1
ATOM 1429 C C . LYS A 1 174 ? 27.728 -14.349 -19.917 1.00 75.25 174 LYS A C 1
ATOM 1431 O O . LYS A 1 174 ? 27.826 -13.138 -19.765 1.00 75.25 174 LYS A O 1
ATOM 1436 N N . GLU A 1 175 ? 26.568 -14.987 -19.801 1.00 74.38 175 GLU A N 1
ATOM 1437 C CA . GLU A 1 175 ? 25.297 -14.274 -19.631 1.00 74.38 175 GLU A CA 1
ATOM 1438 C C . GLU A 1 175 ? 24.898 -14.087 -18.167 1.00 74.38 175 GLU A C 1
ATOM 1440 O O . GLU A 1 175 ? 24.192 -13.132 -17.845 1.00 74.38 175 GLU A O 1
ATOM 1445 N N . GLY A 1 176 ? 25.371 -14.959 -17.272 1.00 83.31 176 GLY A N 1
ATOM 1446 C CA . GLY A 1 176 ? 25.040 -14.908 -15.853 1.00 83.31 176 GLY A CA 1
ATOM 1447 C C . GLY A 1 176 ? 23.585 -15.293 -15.566 1.00 83.31 176 GLY A C 1
ATOM 1448 O O . GLY A 1 176 ? 23.006 -16.138 -16.245 1.00 83.31 176 GLY A O 1
ATOM 1449 N N . ARG A 1 177 ? 23.015 -14.725 -14.498 1.00 86.44 177 ARG A N 1
ATOM 1450 C CA . ARG A 1 177 ? 21.581 -14.851 -14.194 1.00 86.44 177 ARG A CA 1
ATOM 1451 C C . ARG A 1 177 ? 20.779 -13.878 -15.044 1.00 86.44 177 ARG A C 1
ATOM 1453 O O . ARG A 1 177 ? 21.268 -12.790 -15.343 1.00 86.44 177 ARG A O 1
ATOM 1460 N N . GLN A 1 178 ? 19.555 -14.261 -15.374 1.00 87.25 178 GLN A N 1
ATOM 1461 C CA . GLN A 1 178 ? 18.640 -13.447 -16.168 1.00 87.25 178 GLN A CA 1
ATOM 1462 C C . GLN A 1 178 ? 17.349 -13.188 -15.395 1.00 87.25 178 GLN A C 1
ATOM 1464 O O . GLN A 1 178 ? 17.026 -13.916 -14.455 1.00 87.25 178 GLN A O 1
ATOM 1469 N N . ILE A 1 179 ? 16.639 -12.132 -15.779 1.00 87.75 179 ILE A N 1
ATOM 1470 C CA . ILE A 1 179 ? 15.300 -11.835 -15.272 1.00 87.75 179 ILE A CA 1
ATOM 1471 C C . ILE A 1 179 ? 14.326 -12.800 -15.945 1.00 87.75 179 ILE A C 1
ATOM 1473 O O . ILE A 1 179 ? 14.377 -12.979 -17.158 1.00 87.75 179 ILE A O 1
ATOM 1477 N N . THR A 1 180 ? 13.467 -13.437 -15.156 1.00 87.00 180 THR A N 1
ATOM 1478 C CA . THR A 1 180 ? 12.421 -14.340 -15.654 1.00 87.00 180 THR A CA 1
ATOM 1479 C C . THR A 1 180 ? 11.067 -13.655 -15.714 1.00 87.00 180 THR A C 1
ATOM 1481 O O . THR A 1 180 ? 10.283 -13.933 -16.613 1.00 87.00 180 THR A O 1
ATOM 1484 N N . GLN A 1 181 ? 10.783 -12.779 -14.749 1.00 85.44 181 GLN A N 1
ATOM 1485 C CA . GLN A 1 181 ? 9.486 -12.131 -14.618 1.00 85.44 181 GLN A CA 1
ATOM 1486 C C . GLN A 1 181 ? 9.637 -10.785 -13.915 1.00 85.44 181 GLN A C 1
ATOM 1488 O O . GLN A 1 181 ? 10.393 -10.664 -12.949 1.00 85.44 181 GLN A O 1
ATOM 1493 N N . ILE A 1 182 ? 8.894 -9.791 -14.393 1.00 84.88 182 ILE A N 1
ATOM 1494 C CA . ILE A 1 182 ? 8.741 -8.490 -13.745 1.00 84.88 182 ILE A CA 1
ATOM 1495 C C . ILE A 1 182 ? 7.283 -8.381 -13.320 1.00 84.88 182 ILE A C 1
ATOM 1497 O O . ILE A 1 182 ? 6.381 -8.374 -14.158 1.00 84.88 182 ILE A O 1
ATOM 1501 N N . ASN A 1 183 ? 7.051 -8.324 -12.015 1.00 80.62 183 ASN A N 1
ATOM 1502 C CA . ASN A 1 183 ? 5.727 -8.102 -11.462 1.00 80.62 183 ASN A CA 1
ATOM 1503 C C . ASN A 1 183 ? 5.522 -6.599 -11.308 1.00 80.62 183 ASN A C 1
ATOM 1505 O O . ASN A 1 183 ? 6.134 -5.970 -10.447 1.00 80.62 183 ASN A O 1
ATOM 1509 N N . LEU A 1 184 ? 4.672 -6.028 -12.158 1.00 77.81 184 LEU A N 1
ATOM 1510 C CA . LEU A 1 184 ? 4.321 -4.614 -12.097 1.00 77.81 184 LEU A CA 1
ATOM 1511 C C . LEU A 1 184 ? 3.212 -4.381 -11.069 1.00 77.81 184 LEU A C 1
ATOM 1513 O O . LEU A 1 184 ? 2.275 -5.173 -10.943 1.00 77.81 184 LEU A O 1
ATOM 1517 N N . MET A 1 185 ? 3.330 -3.282 -10.341 1.00 75.56 185 MET A N 1
ATOM 1518 C CA . MET A 1 185 ? 2.343 -2.789 -9.389 1.00 75.56 185 MET A CA 1
ATOM 1519 C C . MET A 1 185 ? 2.353 -1.279 -9.483 1.00 75.56 185 MET A C 1
ATOM 1521 O O . MET A 1 185 ? 3.417 -0.701 -9.386 1.00 75.56 185 MET A O 1
ATOM 1525 N N . PHE A 1 186 ? 1.185 -0.671 -9.653 1.00 73.12 186 PHE A N 1
ATOM 1526 C CA . PHE A 1 186 ? 1.033 0.777 -9.720 1.00 73.12 186 PHE A CA 1
ATOM 1527 C C . PHE A 1 186 ? 0.541 1.261 -8.355 1.00 73.12 186 PHE A C 1
ATOM 1529 O O . PHE A 1 186 ? -0.666 1.323 -8.119 1.00 73.12 186 PHE A O 1
ATOM 1536 N N . ASP A 1 187 ? 1.476 1.495 -7.435 1.00 67.94 187 ASP A N 1
ATOM 1537 C CA . ASP A 1 187 ? 1.205 1.992 -6.085 1.00 67.94 187 ASP A CA 1
ATOM 1538 C C . ASP A 1 187 ? 1.520 3.479 -6.019 1.00 67.94 187 ASP A C 1
ATOM 1540 O O . ASP A 1 187 ? 2.655 3.908 -6.190 1.00 67.94 187 ASP A O 1
ATOM 1544 N N . PHE A 1 188 ? 0.491 4.266 -5.754 1.00 66.38 188 PHE A N 1
ATOM 1545 C CA . PHE A 1 188 ? 0.607 5.707 -5.624 1.00 66.38 188 PHE A CA 1
ATOM 1546 C C . PHE A 1 188 ? -0.028 6.200 -4.320 1.00 66.38 188 PHE A C 1
ATOM 1548 O O . PHE A 1 188 ? -0.513 7.326 -4.232 1.00 66.38 188 PHE A O 1
ATOM 1555 N N . THR A 1 189 ? -0.062 5.347 -3.298 1.00 59.56 189 THR A N 1
ATOM 1556 C CA . THR A 1 189 ? -0.526 5.728 -1.963 1.00 59.56 189 THR A CA 1
ATOM 1557 C C . THR A 1 189 ? 0.287 6.878 -1.378 1.00 59.56 189 THR A C 1
ATOM 1559 O O . THR A 1 189 ? 1.457 7.053 -1.702 1.00 59.56 189 THR A O 1
ATOM 1562 N N . ILE A 1 190 ? -0.306 7.626 -0.437 1.00 54.81 190 ILE A N 1
ATOM 1563 C CA . ILE A 1 190 ? 0.423 8.647 0.339 1.00 54.81 190 ILE A CA 1
ATOM 1564 C C . ILE A 1 190 ? 1.677 8.032 0.975 1.00 54.81 190 ILE A C 1
ATOM 1566 O O . ILE A 1 190 ? 2.739 8.639 0.948 1.00 54.81 190 ILE A O 1
ATOM 1570 N N . GLU A 1 191 ? 1.563 6.815 1.508 1.00 60.19 191 GLU A N 1
ATOM 1571 C CA . GLU A 1 191 ? 2.658 6.079 2.147 1.00 60.19 191 GLU A CA 1
ATOM 1572 C C . GLU A 1 191 ? 3.797 5.770 1.157 1.00 60.19 191 GLU A C 1
ATOM 1574 O O . GLU A 1 191 ? 4.958 6.029 1.471 1.00 60.19 191 GLU A O 1
ATOM 1579 N N . ALA A 1 192 ? 3.479 5.285 -0.050 1.00 60.28 192 ALA A N 1
ATOM 1580 C CA . ALA A 1 192 ? 4.470 5.016 -1.096 1.00 60.28 192 ALA A CA 1
ATOM 1581 C C . ALA A 1 192 ? 5.076 6.301 -1.691 1.00 60.28 192 ALA A C 1
ATOM 1583 O O . ALA A 1 192 ? 6.253 6.335 -2.050 1.00 60.28 192 ALA A O 1
ATOM 1584 N N . LEU A 1 193 ? 4.292 7.378 -1.756 1.00 62.25 193 LEU A N 1
ATOM 1585 C CA . LEU A 1 193 ? 4.698 8.660 -2.325 1.00 62.25 193 LEU A CA 1
ATOM 1586 C C . LEU A 1 193 ? 5.574 9.508 -1.395 1.00 62.25 193 LEU A C 1
ATOM 1588 O O . LEU A 1 193 ? 6.199 10.445 -1.877 1.00 62.25 193 LEU A O 1
ATOM 1592 N N . GLN A 1 194 ? 5.675 9.213 -0.096 1.00 59.81 194 GLN A N 1
ATOM 1593 C CA . GLN A 1 194 ? 6.456 10.033 0.849 1.00 59.81 194 GLN A CA 1
ATOM 1594 C C . GLN A 1 194 ? 7.942 10.215 0.469 1.00 59.81 194 GLN A C 1
ATOM 1596 O O . GLN A 1 194 ? 8.544 11.188 0.923 1.00 59.81 194 GLN A O 1
ATOM 1601 N N . GLY A 1 195 ? 8.517 9.323 -0.349 1.00 61.97 195 GLY A N 1
ATOM 1602 C CA . GLY A 1 195 ? 9.846 9.494 -0.961 1.00 61.97 195 GLY A CA 1
ATOM 1603 C C . GLY A 1 195 ? 9.784 10.025 -2.399 1.00 61.97 195 GLY A C 1
ATOM 1604 O O . GLY A 1 195 ? 10.423 11.013 -2.746 1.00 61.97 195 GLY A O 1
ATOM 1605 N N . SER A 1 196 ? 8.916 9.443 -3.227 1.00 61.38 196 SER A N 1
ATOM 1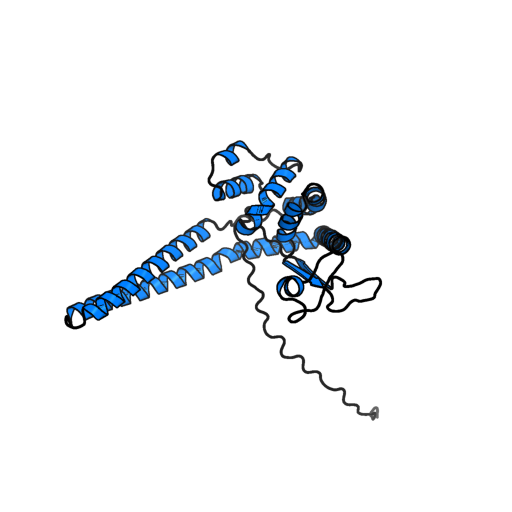606 C CA . SER A 1 196 ? 8.859 9.723 -4.669 1.00 61.38 196 SER A CA 1
ATOM 1607 C C . SER A 1 196 ? 8.135 11.025 -5.043 1.00 61.38 196 SER A C 1
ATOM 1609 O O . SER A 1 196 ? 8.221 11.465 -6.191 1.00 61.38 196 SER A O 1
ATOM 1611 N N . ALA A 1 197 ? 7.397 11.648 -4.116 1.00 60.97 197 ALA A N 1
ATOM 1612 C CA . ALA A 1 197 ? 6.594 12.842 -4.383 1.00 60.97 197 ALA A CA 1
ATOM 1613 C C . ALA A 1 197 ? 7.451 14.045 -4.781 1.00 60.97 197 ALA A C 1
ATOM 1615 O O . ALA A 1 197 ? 7.072 14.761 -5.700 1.00 60.97 197 ALA A O 1
ATOM 1616 N N . SER A 1 198 ? 8.612 14.261 -4.155 1.00 60.12 198 SER A N 1
ATOM 1617 C CA . SER A 1 198 ? 9.514 15.357 -4.540 1.00 60.12 198 SER A CA 1
ATOM 1618 C C . SER A 1 198 ? 10.034 15.186 -5.964 1.00 60.12 198 SER A C 1
ATOM 1620 O O . SER A 1 198 ? 10.101 16.157 -6.709 1.00 60.12 198 SER A O 1
ATOM 1622 N N . VAL A 1 199 ? 10.334 13.951 -6.367 1.00 65.00 199 VAL A N 1
ATOM 1623 C CA . VAL A 1 199 ? 10.793 13.610 -7.722 1.00 65.00 199 VAL A CA 1
ATOM 1624 C C . VAL A 1 199 ? 9.703 13.905 -8.744 1.00 65.00 199 VAL A C 1
ATOM 1626 O O . VAL A 1 199 ? 9.948 14.575 -9.747 1.00 65.00 199 VAL A O 1
ATOM 1629 N N . LEU A 1 200 ? 8.482 13.440 -8.466 1.00 63.91 200 LEU A N 1
ATOM 1630 C CA . LEU A 1 200 ? 7.325 13.679 -9.322 1.00 63.91 200 LEU A CA 1
ATOM 1631 C C . LEU A 1 200 ? 7.021 15.178 -9.430 1.00 63.91 200 LEU A C 1
ATOM 1633 O O . LEU A 1 200 ? 6.936 15.682 -10.545 1.00 63.91 200 LEU A O 1
ATOM 1637 N N . LEU A 1 201 ? 6.967 15.901 -8.309 1.00 59.94 201 LEU A N 1
ATOM 1638 C CA . LEU A 1 201 ? 6.707 17.344 -8.276 1.00 59.94 201 LEU A CA 1
ATOM 1639 C C . LEU A 1 201 ? 7.783 18.144 -9.030 1.00 59.94 201 LEU A C 1
ATOM 1641 O O . LEU A 1 201 ? 7.442 18.926 -9.911 1.00 59.94 201 LEU A O 1
ATOM 1645 N N . ASN A 1 202 ? 9.071 17.882 -8.780 1.00 59.72 202 ASN A N 1
ATOM 1646 C CA . ASN A 1 202 ? 10.178 18.552 -9.479 1.00 59.72 202 ASN A CA 1
ATOM 1647 C C . ASN A 1 202 ? 10.173 18.265 -10.989 1.00 59.72 202 ASN A C 1
ATOM 1649 O O . ASN A 1 202 ? 10.596 19.088 -11.798 1.00 59.72 202 ASN A O 1
ATOM 1653 N N . SER A 1 203 ? 9.718 17.077 -11.391 1.00 58.38 203 SER A N 1
ATOM 1654 C CA . SER A 1 203 ? 9.619 16.717 -12.804 1.00 58.38 203 SER A CA 1
ATOM 1655 C C . SER A 1 203 ? 8.411 17.348 -13.501 1.00 58.38 203 SER A C 1
ATOM 1657 O O . SER A 1 203 ? 8.474 17.637 -14.698 1.00 58.38 203 SER A O 1
ATOM 1659 N N . MET A 1 204 ? 7.337 17.608 -12.752 1.00 54.25 204 MET A N 1
ATOM 1660 C CA . MET A 1 204 ? 6.090 18.190 -13.243 1.00 54.25 204 MET A CA 1
ATOM 1661 C C . MET A 1 204 ? 6.204 19.680 -13.565 1.00 54.25 204 MET A C 1
ATOM 1663 O O . MET A 1 204 ? 5.508 20.124 -14.470 1.00 54.25 204 MET A O 1
ATOM 1667 N N . ASP A 1 205 ? 7.146 20.413 -12.964 1.00 52.34 205 ASP A N 1
ATOM 1668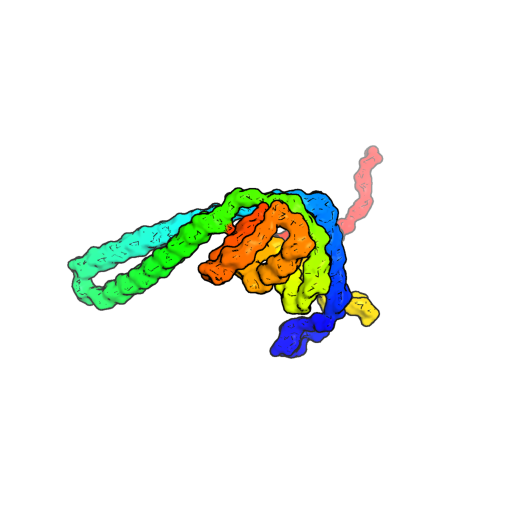 C CA . ASP A 1 205 ? 7.490 21.792 -13.368 1.00 52.34 205 ASP A CA 1
ATOM 1669 C C . ASP A 1 205 ? 7.969 21.886 -14.832 1.00 52.34 205 ASP A C 1
ATOM 1671 O O . ASP A 1 205 ? 8.002 22.958 -15.440 1.00 52.34 205 ASP A O 1
ATOM 1675 N N . HIS A 1 206 ? 8.355 20.750 -15.419 1.00 51.38 206 HIS A N 1
ATOM 1676 C CA . HIS A 1 206 ? 8.840 20.638 -16.792 1.00 51.38 206 HIS A CA 1
ATOM 1677 C C . HIS A 1 206 ? 7.876 19.905 -17.732 1.00 51.38 206 HIS A C 1
ATOM 1679 O O . HIS A 1 206 ? 8.140 19.826 -18.935 1.00 51.38 206 HIS A O 1
ATOM 1685 N N . ILE A 1 207 ? 6.781 19.360 -17.203 1.00 51.31 207 ILE A N 1
ATOM 1686 C CA . ILE A 1 207 ? 5.705 18.744 -17.976 1.00 51.31 207 ILE A CA 1
ATOM 1687 C C . ILE A 1 207 ? 4.634 19.824 -18.136 1.00 51.31 207 ILE A C 1
ATOM 1689 O O . ILE A 1 207 ? 4.270 20.480 -17.169 1.00 51.31 207 ILE A O 1
ATOM 1693 N N . ASN A 1 208 ? 4.128 20.043 -19.354 1.00 45.53 208 ASN A N 1
ATOM 1694 C CA . ASN A 1 208 ? 2.998 20.951 -19.582 1.00 45.53 208 ASN A CA 1
ATOM 1695 C C . ASN A 1 208 ? 1.725 20.357 -18.952 1.00 45.53 208 ASN A C 1
ATOM 1697 O O . ASN A 1 208 ? 0.891 19.774 -19.645 1.00 45.53 208 ASN A O 1
ATOM 1701 N N . CYS A 1 209 ? 1.606 20.462 -17.632 1.00 41.12 209 CYS A N 1
ATOM 1702 C CA . CYS A 1 209 ? 0.421 20.100 -16.875 1.00 41.12 209 CYS A CA 1
ATOM 1703 C C . CYS A 1 209 ? -0.716 21.067 -17.234 1.00 41.12 209 CYS A C 1
ATOM 1705 O O . CYS A 1 209 ? -0.496 22.252 -17.481 1.00 41.12 209 CYS A O 1
ATOM 1707 N N . ILE A 1 210 ? -1.949 20.557 -17.268 1.00 38.47 210 ILE A N 1
ATOM 1708 C CA . ILE A 1 210 ? -3.148 21.308 -17.686 1.00 38.47 210 ILE A CA 1
ATOM 1709 C C . ILE A 1 210 ? -3.440 22.498 -16.741 1.00 38.47 210 ILE A C 1
ATOM 1711 O O . ILE A 1 210 ? -4.120 23.445 -17.136 1.00 38.47 210 ILE A O 1
ATOM 1715 N N . ALA A 1 211 ? -2.873 22.500 -15.529 1.00 39.97 211 ALA A N 1
ATOM 1716 C CA . ALA A 1 211 ? -2.827 23.644 -14.624 1.00 39.97 211 ALA A CA 1
ATOM 1717 C C . ALA A 1 211 ? -1.443 23.737 -13.940 1.00 39.97 211 ALA A C 1
ATOM 1719 O O . ALA A 1 211 ? -0.879 22.697 -13.589 1.00 39.97 211 ALA A O 1
ATOM 1720 N N . PRO A 1 212 ? -0.876 24.947 -13.761 1.00 39.94 212 PRO A N 1
ATOM 1721 C CA . PRO A 1 212 ? 0.364 25.139 -13.012 1.00 39.94 212 PRO A CA 1
ATOM 1722 C C . PRO A 1 212 ? 0.159 24.843 -11.521 1.00 39.94 212 PRO A C 1
ATOM 1724 O O . PRO A 1 212 ? -0.877 25.180 -10.949 1.00 39.94 212 PRO A O 1
ATOM 1727 N N . ILE A 1 213 ? 1.164 24.228 -10.897 1.00 46.19 213 ILE A N 1
ATOM 1728 C CA . ILE A 1 213 ? 1.168 23.889 -9.470 1.00 46.19 213 ILE A CA 1
ATOM 1729 C C . ILE A 1 213 ? 1.348 25.181 -8.654 1.00 46.19 213 ILE A C 1
ATOM 1731 O O . ILE A 1 213 ? 2.318 25.914 -8.851 1.00 46.19 213 ILE A O 1
ATOM 1735 N N . ASP A 1 214 ? 0.431 25.478 -7.728 1.00 46.44 214 ASP A N 1
ATOM 1736 C CA . ASP A 1 214 ? 0.566 26.635 -6.834 1.00 46.44 214 ASP A CA 1
ATOM 1737 C C . ASP A 1 214 ? 1.483 26.305 -5.644 1.00 46.44 214 ASP A C 1
ATOM 1739 O O . ASP A 1 214 ? 1.080 25.718 -4.637 1.00 46.44 214 ASP A O 1
ATOM 1743 N N . HIS A 1 215 ? 2.745 26.719 -5.752 1.00 46.12 215 H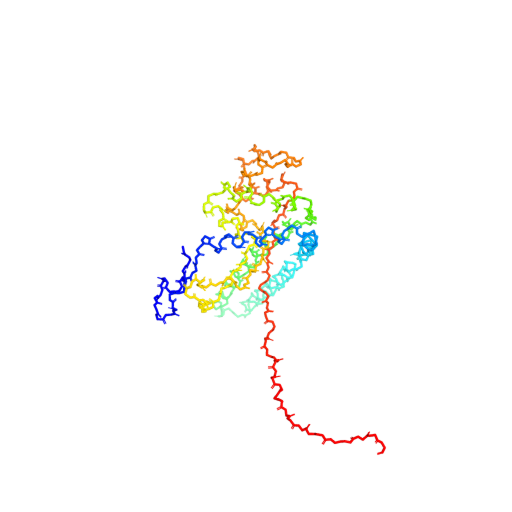IS A N 1
ATOM 1744 C CA . HIS A 1 215 ? 3.755 26.513 -4.713 1.00 46.12 215 HIS A CA 1
ATOM 1745 C C . HIS A 1 215 ? 3.495 27.295 -3.412 1.00 46.12 215 HIS A C 1
ATOM 1747 O O . HIS A 1 215 ? 4.118 26.991 -2.391 1.00 46.12 215 HIS A O 1
ATOM 1753 N N . SER A 1 216 ? 2.598 28.289 -3.402 1.00 45.31 216 SER A N 1
ATOM 1754 C CA . SER A 1 216 ? 2.311 29.082 -2.196 1.00 45.31 216 SER A CA 1
ATOM 1755 C C . SER A 1 216 ? 1.547 28.274 -1.138 1.00 45.31 216 SER A C 1
ATOM 1757 O O . SER A 1 216 ? 1.803 28.420 0.063 1.00 45.31 216 SER A O 1
ATOM 1759 N N . ILE A 1 217 ? 0.713 27.336 -1.593 1.00 42.03 217 ILE A N 1
ATOM 1760 C CA . ILE A 1 217 ? -0.104 26.426 -0.782 1.00 42.03 217 ILE A CA 1
ATOM 1761 C C . ILE A 1 217 ? 0.767 25.372 -0.075 1.00 42.03 217 ILE A C 1
ATOM 1763 O O . ILE A 1 217 ? 0.514 24.997 1.070 1.00 42.03 217 ILE A O 1
ATOM 1767 N N . ILE A 1 218 ? 1.865 24.966 -0.716 1.00 42.09 218 ILE A N 1
ATOM 1768 C CA . ILE A 1 218 ? 2.785 23.922 -0.239 1.00 42.09 218 ILE A CA 1
ATOM 1769 C C . ILE A 1 218 ? 3.475 24.327 1.078 1.00 42.09 218 ILE A C 1
ATOM 1771 O O . ILE A 1 218 ? 3.797 23.482 1.905 1.00 42.09 218 ILE A O 1
ATOM 1775 N N . SER A 1 219 ? 3.682 25.622 1.327 1.00 43.94 219 SER A N 1
ATOM 1776 C CA . SER A 1 219 ? 4.469 26.083 2.483 1.00 43.94 219 SER A CA 1
ATOM 1777 C C . SER A 1 219 ? 3.712 26.141 3.821 1.00 43.94 219 SER A C 1
ATOM 1779 O O . SER A 1 219 ? 4.351 26.264 4.866 1.00 43.94 219 SER A O 1
ATOM 1781 N N . GLN A 1 220 ? 2.374 26.071 3.817 1.00 41.91 220 GLN A N 1
ATOM 1782 C CA . GLN A 1 220 ? 1.544 26.427 4.985 1.00 41.91 220 GLN A CA 1
ATOM 1783 C C . GLN A 1 220 ? 0.833 25.246 5.656 1.00 41.91 220 GLN A C 1
ATOM 1785 O O . GLN A 1 220 ? 0.116 25.428 6.639 1.00 41.91 220 GLN A O 1
ATOM 1790 N N . ILE A 1 221 ? 1.018 24.037 5.138 1.00 41.88 221 ILE A N 1
ATOM 1791 C CA . ILE A 1 221 ? 0.149 22.903 5.427 1.00 41.88 221 ILE A CA 1
ATOM 1792 C C . ILE A 1 221 ? 0.949 21.773 6.111 1.00 41.88 221 ILE A C 1
ATOM 1794 O O . ILE A 1 221 ? 2.139 21.592 5.853 1.00 41.88 221 ILE A O 1
ATOM 1798 N N . SER A 1 222 ? 0.314 21.018 7.023 1.00 53.03 222 SER A N 1
ATOM 1799 C CA . SER A 1 222 ? 0.881 19.785 7.611 1.00 53.03 222 SER A CA 1
ATOM 1800 C C . SER A 1 222 ? 1.429 18.872 6.510 1.00 53.03 222 SER A C 1
ATOM 1802 O O . SER A 1 222 ? 0.831 18.812 5.447 1.00 53.03 222 SER A O 1
ATOM 1804 N N . LYS A 1 223 ? 2.520 18.119 6.737 1.00 55.16 223 LYS A N 1
ATOM 1805 C CA . LYS A 1 223 ? 3.129 17.260 5.696 1.00 55.16 223 LYS A CA 1
ATOM 1806 C C . LYS A 1 223 ? 2.099 16.404 4.945 1.00 55.16 223 LYS A C 1
ATOM 1808 O O . LYS A 1 223 ? 2.160 16.338 3.727 1.00 55.16 223 LYS A O 1
ATOM 1813 N N . GLU A 1 224 ? 1.146 15.790 5.648 1.00 50.28 224 GLU A N 1
ATOM 1814 C CA . GLU A 1 224 ? 0.087 14.973 5.031 1.00 50.28 224 GLU A CA 1
ATOM 1815 C C . GLU A 1 224 ? -0.863 15.792 4.152 1.00 50.28 224 GLU A C 1
ATOM 1817 O O . GLU A 1 224 ? -1.124 15.425 3.008 1.00 50.28 224 GLU A O 1
ATOM 1822 N N . ASP A 1 225 ? -1.330 16.928 4.659 1.00 52.84 225 ASP A N 1
ATOM 1823 C CA . ASP A 1 225 ? -2.239 17.816 3.941 1.00 52.84 225 ASP A CA 1
ATOM 1824 C C . ASP A 1 225 ? -1.510 18.546 2.784 1.00 52.84 225 ASP A C 1
ATOM 1826 O O . ASP A 1 225 ? -2.113 18.859 1.764 1.00 52.84 225 ASP A O 1
ATOM 1830 N N . MET A 1 226 ? -0.193 18.757 2.895 1.00 55.19 226 MET A N 1
ATOM 1831 C CA . MET A 1 226 ? 0.668 19.379 1.884 1.00 55.19 226 MET A CA 1
ATOM 1832 C C . MET A 1 226 ? 0.818 18.456 0.679 1.00 55.19 226 MET A C 1
ATOM 1834 O O . MET A 1 226 ? 0.667 18.896 -0.458 1.00 55.19 226 MET A O 1
ATOM 1838 N N . TYR A 1 227 ? 1.062 17.163 0.924 1.00 53.34 227 TYR A N 1
ATOM 1839 C CA . TYR A 1 227 ? 1.036 16.161 -0.138 1.00 53.34 227 TYR A CA 1
ATOM 1840 C C . TYR A 1 227 ? -0.367 16.054 -0.736 1.00 53.34 227 TYR A C 1
ATOM 1842 O O . TYR A 1 227 ? -0.503 16.006 -1.951 1.00 53.34 227 TYR A O 1
ATOM 1850 N N . ARG A 1 228 ? -1.418 16.085 0.087 1.00 51.56 228 ARG A N 1
ATOM 1851 C CA . ARG A 1 228 ? -2.811 16.008 -0.376 1.00 51.56 228 ARG A CA 1
ATOM 1852 C C . ARG A 1 228 ? -3.178 17.143 -1.336 1.00 51.56 228 ARG A C 1
ATOM 1854 O O . ARG A 1 228 ? -3.730 16.876 -2.398 1.00 51.56 228 ARG A O 1
ATOM 1861 N N . GLU A 1 229 ? -2.856 18.379 -0.978 1.00 49.94 229 GLU A N 1
ATOM 1862 C CA . GLU A 1 229 ? -3.234 19.578 -1.731 1.00 49.94 229 GLU A CA 1
ATOM 1863 C C . GLU A 1 229 ? -2.346 19.795 -2.967 1.00 49.94 229 GLU A C 1
ATOM 1865 O O . GLU A 1 229 ? -2.843 20.130 -4.048 1.00 49.94 229 GLU A O 1
ATOM 1870 N N . ALA A 1 230 ? -1.042 19.506 -2.852 1.00 48.66 230 ALA A N 1
ATOM 1871 C CA . ALA A 1 230 ? -0.137 19.495 -3.999 1.00 48.66 230 ALA A CA 1
ATOM 1872 C C . ALA A 1 230 ? -0.594 18.461 -5.036 1.00 48.66 230 ALA A C 1
ATOM 1874 O O . ALA A 1 230 ? -0.655 18.783 -6.216 1.00 48.66 230 ALA A O 1
ATOM 1875 N N . LEU A 1 231 ? -0.993 17.257 -4.600 1.00 48.97 231 LEU A N 1
ATOM 1876 C CA . LEU A 1 231 ? -1.492 16.192 -5.477 1.00 48.97 231 LEU A CA 1
ATOM 1877 C C . LEU A 1 231 ? -2.902 16.470 -6.032 1.00 48.97 231 LEU A C 1
ATOM 1879 O O . LEU A 1 231 ? -3.210 16.035 -7.139 1.00 48.97 231 LEU A O 1
ATOM 1883 N N . ALA A 1 232 ? -3.753 17.209 -5.312 1.00 46.97 232 ALA A N 1
ATOM 1884 C CA . ALA A 1 232 ? -5.050 17.667 -5.821 1.00 46.97 232 ALA A CA 1
ATOM 1885 C C . ALA A 1 232 ? -4.886 18.705 -6.947 1.00 46.97 232 ALA A C 1
ATOM 1887 O O . ALA A 1 232 ? -5.559 18.624 -7.974 1.00 46.97 232 ALA A O 1
ATOM 1888 N N . SER A 1 233 ? -3.920 19.617 -6.795 1.00 39.25 233 SER A N 1
ATOM 1889 C CA . SER A 1 233 ? -3.546 20.618 -7.808 1.00 39.25 233 SER A CA 1
ATOM 1890 C C . SER A 1 233 ? -2.948 19.999 -9.077 1.00 39.25 233 SER A C 1
ATOM 1892 O O . SER A 1 233 ? -2.943 20.631 -10.131 1.00 39.25 233 SER A O 1
ATOM 1894 N N . LEU A 1 234 ? -2.499 18.739 -9.010 1.00 48.97 234 LEU A N 1
ATOM 1895 C CA . LEU A 1 234 ? -2.070 17.978 -10.182 1.00 48.97 234 LEU A CA 1
ATOM 1896 C C . LEU A 1 234 ? -3.227 17.572 -11.096 1.00 48.97 234 LEU A C 1
ATOM 1898 O O . LEU A 1 234 ? -2.955 16.890 -12.069 1.00 48.97 234 LEU A O 1
ATOM 1902 N N . ASN A 1 235 ? -4.490 17.916 -10.809 1.00 37.25 235 ASN A N 1
ATOM 1903 C CA . ASN A 1 235 ? -5.689 17.639 -11.623 1.00 37.25 235 ASN A CA 1
ATOM 1904 C C . ASN A 1 235 ? -5.870 16.192 -12.133 1.00 37.25 235 ASN A C 1
ATOM 1906 O O . ASN A 1 235 ? -6.786 15.929 -12.905 1.00 37.25 235 ASN A O 1
ATOM 1910 N N . LEU A 1 236 ? -5.030 15.247 -11.704 1.00 45.75 236 LEU A N 1
ATOM 1911 C CA . LEU A 1 236 ? -4.895 13.950 -12.355 1.00 45.75 236 LEU A CA 1
ATOM 1912 C C . LEU A 1 236 ? -4.807 12.770 -11.416 1.00 45.75 236 LEU A C 1
ATOM 1914 O O . LEU A 1 236 ? -5.127 11.669 -11.848 1.00 45.75 236 LEU A O 1
ATOM 1918 N N . LEU A 1 237 ? -4.403 12.926 -10.157 1.00 47.09 237 LEU A N 1
ATOM 1919 C CA . LEU A 1 237 ? -4.172 11.753 -9.320 1.00 47.09 237 LEU A CA 1
ATOM 1920 C C . LEU A 1 237 ? -4.396 12.034 -7.824 1.00 47.09 237 LEU A C 1
ATOM 1922 O O . LEU A 1 237 ? -3.430 12.172 -7.074 1.00 47.09 237 LEU A O 1
ATOM 1926 N N . PRO A 1 238 ? -5.647 11.981 -7.325 1.00 41.25 238 PRO A N 1
ATOM 1927 C CA . PRO A 1 238 ? -5.880 11.708 -5.915 1.00 41.25 238 PRO A CA 1
ATOM 1928 C C . PRO A 1 238 ? -5.673 10.202 -5.687 1.00 41.25 238 PRO A C 1
ATOM 1930 O O . PRO A 1 238 ? -6.610 9.408 -5.705 1.00 41.25 238 PRO A O 1
ATOM 1933 N N . LEU A 1 239 ? -4.420 9.765 -5.550 1.00 49.72 239 LEU A N 1
ATOM 1934 C CA . LEU A 1 239 ? -4.065 8.360 -5.288 1.00 49.72 239 LEU A CA 1
ATOM 1935 C C . LEU A 1 239 ? -3.947 8.036 -3.800 1.00 49.72 239 LEU A C 1
ATOM 1937 O O . LEU A 1 239 ? -3.267 7.102 -3.382 1.00 49.72 239 LEU A O 1
ATOM 1941 N N . PHE A 1 240 ? -4.675 8.761 -2.965 1.00 44.62 240 PHE A N 1
ATOM 1942 C CA . PHE A 1 240 ? -4.820 8.348 -1.587 1.00 44.62 240 PHE A CA 1
ATOM 1943 C C . PHE A 1 240 ? -5.835 7.201 -1.534 1.00 44.62 240 PHE A C 1
ATOM 1945 O O . PHE A 1 240 ? -7.038 7.422 -1.574 1.00 44.62 240 PHE A O 1
ATOM 1952 N N . MET A 1 241 ? -5.280 5.982 -1.485 1.00 44.59 241 MET A N 1
ATOM 1953 C CA . MET A 1 241 ? -5.874 4.657 -1.239 1.00 44.59 241 MET A CA 1
ATOM 1954 C C . MET A 1 241 ? -5.737 3.673 -2.410 1.00 44.59 241 MET A C 1
ATOM 1956 O O . MET A 1 241 ? -6.655 3.509 -3.204 1.00 44.59 241 MET A O 1
ATOM 1960 N N . ILE A 1 242 ? -4.634 2.915 -2.431 1.00 38.16 242 ILE A N 1
ATOM 1961 C CA . ILE A 1 242 ? -4.606 1.559 -2.996 1.00 38.16 242 ILE A CA 1
ATOM 1962 C C . ILE A 1 242 ? -3.809 0.655 -2.047 1.00 38.16 242 ILE A C 1
ATOM 1964 O O . ILE A 1 242 ? -2.592 0.745 -1.956 1.00 38.16 242 ILE A O 1
ATOM 1968 N N . ARG A 1 243 ? -4.488 -0.251 -1.336 1.00 33.28 243 ARG A N 1
ATOM 1969 C CA . ARG A 1 243 ? -3.842 -1.459 -0.806 1.00 33.28 243 ARG A CA 1
ATOM 1970 C C . ARG A 1 243 ? -4.190 -2.607 -1.733 1.00 33.28 243 ARG A C 1
ATOM 1972 O O . ARG A 1 243 ? -5.349 -3.006 -1.796 1.00 33.28 243 ARG A O 1
ATOM 1979 N N . PHE A 1 244 ? -3.188 -3.178 -2.392 1.00 35.59 244 PHE A N 1
ATOM 1980 C CA . PHE A 1 244 ? -3.352 -4.475 -3.034 1.00 35.59 244 PHE A CA 1
ATOM 1981 C C . PHE A 1 244 ? -3.415 -5.551 -1.943 1.00 35.59 244 PHE A C 1
ATOM 1983 O O . PHE A 1 244 ? -2.481 -5.639 -1.135 1.00 35.59 244 PHE A O 1
ATOM 1990 N N . PRO A 1 245 ? -4.459 -6.400 -1.885 1.00 28.73 245 PRO A N 1
ATOM 1991 C CA . PRO A 1 245 ? -4.346 -7.613 -1.096 1.00 28.73 245 PRO A CA 1
ATOM 1992 C C . PRO A 1 245 ? -3.168 -8.430 -1.655 1.00 28.73 245 PRO A C 1
ATOM 1994 O O . PRO A 1 245 ? -2.949 -8.442 -2.875 1.00 28.73 245 PRO A O 1
ATOM 1997 N N . PRO A 1 246 ? -2.395 -9.147 -0.817 1.00 28.58 246 PRO A N 1
ATOM 1998 C CA . PRO A 1 246 ? -1.627 -10.254 -1.350 1.00 28.58 246 PRO A CA 1
ATOM 1999 C C . PRO A 1 246 ? -2.649 -11.148 -2.047 1.00 28.58 246 PRO A C 1
ATOM 2001 O O . PRO A 1 246 ? -3.655 -11.514 -1.441 1.00 28.58 246 PRO A O 1
ATOM 2004 N N . SER A 1 247 ? -2.425 -11.451 -3.325 1.00 28.53 247 SER A N 1
ATOM 2005 C CA . SER A 1 247 ? -3.102 -12.563 -3.973 1.00 28.53 247 SER A CA 1
ATOM 2006 C C . SER A 1 247 ? -2.974 -13.744 -3.019 1.00 28.53 247 SER A C 1
ATOM 2008 O O . SER A 1 247 ? -1.875 -14.281 -2.851 1.00 28.53 247 SER A O 1
ATOM 2010 N N . LEU A 1 248 ? -4.061 -14.087 -2.328 1.00 30.14 248 LEU A N 1
ATOM 2011 C CA . LEU A 1 248 ? -4.178 -15.373 -1.677 1.00 30.14 248 LEU A CA 1
ATOM 2012 C C . LEU A 1 248 ? -4.064 -16.350 -2.832 1.00 30.14 248 LEU A C 1
ATOM 2014 O O . LEU A 1 248 ? -4.971 -16.473 -3.650 1.00 30.14 248 LEU A O 1
ATOM 2018 N N . SER A 1 249 ? -2.879 -16.941 -2.963 1.00 30.98 249 SER A N 1
ATOM 2019 C CA . SER A 1 249 ? -2.691 -18.102 -3.800 1.00 30.98 249 SER A CA 1
ATOM 2020 C C . SER A 1 249 ? -3.648 -19.151 -3.254 1.00 30.98 249 SER A C 1
ATOM 2022 O O . SER A 1 249 ? -3.377 -19.779 -2.229 1.00 30.98 249 SER A O 1
ATOM 2024 N N . GLU A 1 250 ? -4.794 -19.309 -3.898 1.00 34.09 250 GLU A N 1
ATOM 2025 C CA . GLU A 1 250 ? -5.540 -20.544 -3.788 1.00 34.09 250 GLU A CA 1
ATOM 2026 C C . GLU A 1 250 ? -4.637 -21.641 -4.364 1.00 34.09 250 GLU A C 1
ATOM 2028 O O . GLU A 1 250 ? -4.344 -21.680 -5.554 1.00 34.09 250 GLU A O 1
ATOM 2033 N N . ASN A 1 251 ? -4.083 -22.427 -3.440 1.00 32.19 251 ASN A N 1
ATOM 2034 C CA . ASN A 1 251 ? -3.515 -23.767 -3.573 1.00 32.19 251 ASN A CA 1
ATOM 2035 C C . ASN A 1 251 ? -3.135 -24.231 -4.995 1.00 32.19 251 ASN A C 1
ATOM 2037 O O . ASN A 1 251 ? -4.013 -24.646 -5.756 1.00 32.19 251 ASN A O 1
ATOM 2041 N N . PRO A 1 252 ? -1.836 -24.357 -5.324 1.00 33.62 252 PRO A N 1
ATOM 2042 C CA . PRO A 1 252 ? -1.402 -25.153 -6.459 1.00 33.62 252 PRO A CA 1
ATOM 2043 C C . PRO A 1 252 ? -1.303 -26.624 -6.027 1.00 33.62 252 PRO A C 1
ATOM 2045 O O . PRO A 1 252 ? -0.223 -27.195 -6.017 1.00 33.62 252 PRO A O 1
ATOM 2048 N N . ASP A 1 253 ? -2.424 -27.239 -5.656 1.00 35.47 253 ASP A N 1
ATOM 2049 C CA . ASP A 1 253 ? -2.502 -28.691 -5.474 1.00 35.47 253 ASP A CA 1
ATOM 2050 C C . ASP A 1 253 ? -3.709 -29.218 -6.241 1.00 35.47 253 ASP A C 1
ATOM 2052 O O . ASP A 1 253 ? -4.813 -29.344 -5.711 1.00 35.47 253 ASP A O 1
ATOM 2056 N N . LYS A 1 254 ? -3.472 -29.458 -7.536 1.00 33.72 254 LYS A N 1
ATOM 2057 C CA . LYS A 1 254 ? -4.058 -30.521 -8.375 1.00 33.72 254 LYS A CA 1
ATOM 2058 C C . LYS A 1 254 ? -3.529 -30.382 -9.806 1.00 33.72 254 LYS A C 1
ATOM 2060 O O . LYS A 1 254 ? -4.256 -30.069 -10.740 1.00 33.72 254 LYS A O 1
ATOM 2065 N N . PHE A 1 255 ? -2.244 -30.665 -9.983 1.00 26.80 255 PHE A N 1
ATOM 2066 C CA . PHE A 1 255 ? -1.751 -31.185 -11.255 1.00 26.80 255 PHE A CA 1
ATOM 2067 C C . PHE A 1 255 ? -1.223 -32.588 -10.972 1.00 26.80 255 PHE A C 1
ATOM 2069 O O . PHE A 1 255 ? -0.074 -32.782 -10.590 1.00 26.80 255 PHE A O 1
ATOM 2076 N N . VAL A 1 256 ? -2.117 -33.573 -11.061 1.00 31.44 256 VAL A N 1
ATOM 2077 C CA . VAL A 1 256 ? -1.727 -34.983 -11.076 1.00 31.44 256 VAL A CA 1
ATOM 2078 C C . VAL A 1 256 ? -1.182 -35.259 -12.478 1.00 31.44 256 VAL A C 1
ATOM 2080 O O . VAL A 1 256 ? -1.940 -35.121 -13.439 1.00 31.44 256 VAL A O 1
ATOM 2083 N N . PRO A 1 257 ? 0.095 -35.639 -12.649 1.00 29.56 257 PRO A N 1
ATOM 2084 C CA . PRO A 1 257 ? 0.579 -36.071 -13.945 1.00 29.56 257 PRO A CA 1
ATOM 2085 C C . PRO A 1 257 ? 0.035 -37.478 -14.208 1.00 29.56 257 PRO A C 1
ATOM 2087 O O . PRO A 1 257 ? 0.476 -38.460 -13.608 1.00 29.56 257 PRO A O 1
ATOM 2090 N N . THR A 1 258 ? -0.947 -37.592 -15.101 1.00 32.22 258 THR A N 1
ATOM 2091 C CA . THR A 1 258 ? -1.338 -38.884 -15.667 1.00 32.22 258 THR A CA 1
ATOM 2092 C C . THR A 1 258 ? -0.168 -39.442 -16.470 1.00 32.22 258 THR A C 1
ATOM 2094 O O . THR A 1 258 ? 0.261 -38.874 -17.473 1.00 32.22 258 THR A O 1
ATOM 2097 N N . LYS A 1 259 ? 0.363 -40.558 -15.975 1.00 33.53 259 LYS A N 1
ATOM 2098 C CA . LYS A 1 259 ? 1.387 -41.400 -16.595 1.00 33.53 259 LYS A CA 1
ATOM 2099 C C . LYS A 1 259 ? 0.932 -41.826 -18.005 1.00 33.53 259 LYS A C 1
ATOM 2101 O O . LYS A 1 259 ? -0.224 -42.228 -18.143 1.00 33.53 259 LYS A O 1
ATOM 2106 N N . PRO A 1 260 ? 1.797 -41.810 -19.035 1.00 29.09 260 PRO A N 1
ATOM 2107 C CA . PRO A 1 260 ? 1.435 -42.356 -20.334 1.00 29.09 260 PRO A CA 1
ATOM 2108 C C . PRO A 1 260 ? 1.414 -43.883 -20.223 1.00 29.09 260 PRO A C 1
ATOM 2110 O O . PRO A 1 260 ? 2.436 -44.511 -19.945 1.00 29.09 260 PRO A O 1
ATOM 2113 N N . THR A 1 261 ? 0.234 -44.473 -20.393 1.00 31.94 261 THR A N 1
ATOM 2114 C CA . THR A 1 261 ? 0.080 -45.919 -20.570 1.00 31.94 261 THR A CA 1
ATOM 2115 C C . THR A 1 261 ? -0.040 -46.166 -22.065 1.00 31.94 261 THR A C 1
ATOM 2117 O O . THR A 1 261 ? -0.966 -45.678 -22.704 1.00 31.94 261 THR A O 1
ATOM 2120 N N . ALA A 1 262 ? 0.952 -46.861 -22.612 1.00 36.12 262 ALA A N 1
ATOM 2121 C CA . ALA A 1 262 ? 0.914 -47.440 -23.944 1.00 36.12 262 ALA A CA 1
ATOM 2122 C C . ALA A 1 262 ? -0.140 -48.556 -24.004 1.00 36.12 262 ALA A C 1
ATOM 2124 O O . ALA A 1 262 ? -0.223 -49.319 -23.048 1.00 36.12 262 ALA A O 1
ATOM 2125 N N . LEU A 1 263 ? -0.878 -48.637 -25.114 1.00 32.59 263 LEU A N 1
ATOM 2126 C CA . LEU A 1 263 ? -1.602 -49.791 -25.684 1.00 32.59 263 LEU A CA 1
ATOM 2127 C C . LEU A 1 263 ? -1.984 -49.335 -27.111 1.00 32.59 263 LEU A C 1
ATOM 2129 O O . LEU A 1 263 ? -2.673 -48.330 -27.253 1.00 32.59 263 LEU A O 1
ATOM 2133 N N . THR A 1 264 ? -1.213 -49.717 -28.132 1.00 34.84 264 THR A N 1
ATOM 2134 C CA . THR A 1 264 ? -1.416 -50.884 -29.020 1.00 34.84 264 THR A CA 1
ATOM 2135 C C . THR A 1 264 ? -2.697 -50.828 -29.847 1.00 34.84 264 THR A C 1
ATOM 2137 O O . THR A 1 264 ? -3.789 -50.661 -29.312 1.00 34.84 264 THR A O 1
ATOM 2140 N N . ASP A 1 265 ? -2.478 -50.993 -31.149 1.00 32.72 265 ASP A N 1
ATOM 2141 C CA . ASP A 1 265 ? -3.424 -51.223 -32.236 1.00 32.72 265 ASP A CA 1
ATOM 2142 C C . ASP A 1 265 ? -4.525 -52.238 -31.894 1.00 32.72 265 ASP A C 1
ATOM 2144 O O . ASP A 1 265 ? -4.246 -53.229 -31.225 1.00 32.72 265 ASP A O 1
ATOM 2148 N N . GLU A 1 266 ? -5.748 -52.000 -32.379 1.00 34.94 266 GLU A N 1
ATOM 2149 C CA . GLU A 1 266 ? -6.471 -52.881 -33.318 1.00 34.94 266 GLU A CA 1
ATOM 2150 C C . GLU A 1 266 ? -7.948 -52.460 -33.463 1.00 34.94 266 GLU A C 1
ATOM 2152 O O . GLU A 1 266 ? -8.642 -52.232 -32.478 1.00 34.94 266 GLU A O 1
ATOM 2157 N N . GLU A 1 267 ? -8.373 -52.400 -34.734 1.00 34.12 267 GLU A N 1
ATOM 2158 C CA . GLU A 1 267 ? -9.731 -52.607 -35.271 1.00 34.12 267 GLU A CA 1
ATOM 2159 C C . GLU A 1 267 ? -10.844 -51.608 -34.854 1.00 34.12 267 GLU A C 1
ATOM 2161 O O . GLU A 1 267 ? -11.038 -51.249 -33.704 1.00 34.12 267 GLU A O 1
ATOM 2166 N N . MET A 1 268 ? -11.668 -51.064 -35.755 1.00 32.81 268 MET A N 1
ATOM 2167 C CA . MET A 1 268 ? -12.400 -51.782 -36.793 1.00 32.81 268 MET A CA 1
ATOM 2168 C C . MET A 1 268 ? -13.014 -50.767 -37.781 1.00 32.81 268 MET A C 1
ATOM 2170 O O . MET A 1 268 ? -13.770 -49.872 -37.396 1.00 32.81 268 MET A O 1
ATOM 2174 N N . SER A 1 269 ? -12.714 -50.916 -39.070 1.00 37.44 269 SER A N 1
ATOM 2175 C CA . SER A 1 269 ? -13.699 -50.687 -40.128 1.00 37.44 269 SER A CA 1
ATOM 2176 C C . SER A 1 269 ? -13.993 -52.047 -40.739 1.00 37.44 269 SER A C 1
ATOM 2178 O O . SER A 1 269 ? -13.080 -52.653 -41.300 1.00 37.44 269 SER A O 1
ATOM 2180 N N . SER A 1 270 ? -15.275 -52.423 -40.707 1.00 34.25 270 SER A N 1
ATOM 2181 C CA . SER A 1 270 ? -15.902 -53.677 -41.180 1.00 34.25 270 SER A CA 1
ATOM 2182 C C . SER A 1 270 ? -15.999 -54.788 -40.145 1.00 34.25 270 SER A C 1
ATOM 2184 O O . SER A 1 270 ? -14.947 -55.200 -39.622 1.00 34.25 270 SER A O 1
#

InterPro domains:
  IPR025827 Recombinase zinc beta ribbon domain [PF13408] (2-34)

pLDDT: mean 70.38, std 19.28, range [26.8, 95.25]

Sequence (270 aa):
MYQCGQYKNKGRTVCQAHSINADKTEKYVLDELNRVVTLPYFIERLVEKMNQERSDAERPLQEELNRLLSSKQKTEKQLDNLVSLLMDDPELRDIYKKKMKEQKDFLLNIEERIEHVKKQLLNVSKDPVDADALKQLLKNLDSILERADAAEKKELLALFVKDIQITKERVSFKEGRQITQINLMFDFTIEALQGSASVLLNSMDHINCIAPIDHSIISQISKEDMYREALASLNLLPLFMIRFPPSLSENPDKFVPTKPTALTDEEMSS